Protein AF-T1HBV8-F1 (afdb_monomer)

Solvent-accessible surface area (backbone atoms only — not comparable to full-atom values): 9576 Å² total; per-residue (Å²): 119,67,67,61,54,52,54,49,51,54,49,52,51,52,50,53,54,54,72,63,61,47,70,63,65,64,48,50,56,53,56,41,54,52,48,51,51,42,48,51,43,40,48,32,32,38,92,70,34,70,45,72,42,42,69,51,48,43,96,88,54,81,67,52,60,65,53,31,53,51,44,50,49,51,55,54,49,51,43,54,50,40,49,54,52,50,52,44,63,76,75,48,79,80,83,76,81,76,51,72,66,55,46,51,52,22,51,53,38,22,57,53,26,37,51,43,9,51,51,23,38,54,45,36,68,59,47,61,67,91,50,93,86,52,97,71,53,69,41,45,54,42,34,43,48,42,10,51,49,27,37,51,52,11,53,50,27,46,53,53,32,54,54,51,50,52,52,52,52,56,54,48,65,75,70,58,131

Secondary structure (DSSP, 8-state):
-HHHHHHHHHHHHHHHHHHTS-HHHHHHHHHHHHHHHHHHHHHHTBTTB---SSS-SSTTSPP-THHHHHHHHHHHHHHHHHHHHHHHHHHS-TT-SS-HHHHHHHHHHHHHHHHHHHHHHHHHHHPPPS-TT-SS-HHHHHHHHHHHHHHHHHHHHHHHHHHHHHHHHHHHHHH--

pLDDT: mean 77.71, std 17.1, range [36.84, 97.75]

Nearest PDB structures (foldseek):
  9b5z-assembly1_F  TM=5.304E-01  e=1.960E+00  Mus musculus
  6knm-assembly1_B  TM=3.032E-01  e=4.085E+00  Homo sapiens

Radius of gyration: 22.03 Å; Cα contacts (8 Å, |Δi|>4): 162; chains: 1; bounding box: 51×26×85 Å

InterPro domains:
  IPR038976 Protein snakeskin [PTHR36692] (33-170)

Organism: Rhodnius prolixus (NCBI:txid13249)

Structure (mmCIF, N/CA/C/O backbone):
data_AF-T1HBV8-F1
#
_entry.id   AF-T1HBV8-F1
#
loop_
_atom_site.group_PDB
_atom_site.id
_atom_site.type_symbol
_atom_site.label_atom_id
_atom_site.label_alt_id
_atom_site.label_comp_id
_atom_site.label_asym_id
_atom_site.label_entity_id
_atom_site.label_seq_id
_atom_site.pdbx_PDB_ins_code
_atom_site.Cartn_x
_atom_site.Cartn_y
_atom_site.Cartn_z
_atom_site.occupancy
_atom_site.B_iso_or_equiv
_atom_site.auth_seq_id
_atom_site.auth_comp_id
_atom_site.auth_asym_id
_atom_site.auth_atom_id
_atom_site.pdbx_PDB_model_num
ATOM 1 N N . MET A 1 1 ? -4.859 0.808 55.812 1.00 52.91 1 MET A N 1
ATOM 2 C CA . MET A 1 1 ? -3.787 0.121 55.046 1.00 52.91 1 MET A CA 1
ATOM 3 C C . MET A 1 1 ? -4.357 -0.675 53.866 1.00 52.91 1 MET A C 1
ATOM 5 O O . MET A 1 1 ? -3.733 -0.706 52.817 1.00 52.91 1 MET A O 1
ATOM 9 N N . THR A 1 2 ? -5.561 -1.236 53.999 1.00 57.06 2 THR A N 1
ATOM 10 C CA . THR A 1 2 ? -6.324 -1.942 52.953 1.00 57.06 2 THR A CA 1
ATOM 11 C C . THR A 1 2 ? -6.754 -1.066 51.765 1.00 57.06 2 THR A C 1
ATOM 13 O O . THR A 1 2 ? -6.615 -1.499 50.625 1.00 57.06 2 THR A O 1
ATOM 16 N N . ASP A 1 3 ? -7.167 0.187 51.985 1.00 58.81 3 ASP A N 1
ATOM 17 C CA . ASP A 1 3 ? -7.651 1.061 50.892 1.00 58.81 3 ASP A CA 1
ATOM 18 C C . ASP A 1 3 ? -6.553 1.528 49.927 1.00 58.81 3 ASP A C 1
ATOM 20 O O . ASP A 1 3 ? -6.785 1.696 48.730 1.00 58.81 3 ASP A O 1
ATOM 24 N N . LEU A 1 4 ? -5.327 1.706 50.428 1.00 60.44 4 LEU A N 1
ATOM 25 C CA . LEU A 1 4 ? -4.182 2.081 49.597 1.00 60.44 4 LEU A CA 1
ATOM 26 C C . LEU A 1 4 ? -3.795 0.931 48.656 1.00 60.44 4 LEU A C 1
ATOM 28 O O . LEU A 1 4 ? -3.531 1.157 47.479 1.00 60.44 4 LEU A O 1
ATOM 32 N N . TYR A 1 5 ? -3.835 -0.307 49.157 1.00 49.44 5 TYR A N 1
ATOM 33 C CA . TYR A 1 5 ? -3.572 -1.508 48.365 1.00 49.44 5 TYR A CA 1
ATOM 34 C C . TYR A 1 5 ? -4.637 -1.718 47.283 1.00 49.44 5 TYR A C 1
ATOM 36 O O . TYR A 1 5 ? -4.298 -2.018 46.142 1.00 49.44 5 TYR A O 1
ATOM 44 N N . PHE A 1 6 ? -5.912 -1.489 47.614 1.00 55.69 6 PHE A N 1
ATOM 45 C CA . PHE A 1 6 ? -7.019 -1.593 46.662 1.00 55.69 6 PHE A CA 1
ATOM 46 C C . PHE A 1 6 ? -6.917 -0.546 45.542 1.00 55.69 6 PHE A C 1
ATOM 48 O O . PHE A 1 6 ? -7.099 -0.870 44.371 1.00 55.69 6 PHE A O 1
ATOM 55 N N . ASN A 1 7 ? -6.541 0.694 45.870 1.00 57.38 7 ASN A N 1
ATOM 56 C CA . ASN A 1 7 ? -6.343 1.755 44.878 1.00 57.38 7 ASN A CA 1
ATOM 57 C C . ASN A 1 7 ? -5.108 1.530 43.992 1.00 57.38 7 ASN A C 1
ATOM 59 O O . ASN A 1 7 ? -5.148 1.835 42.801 1.00 57.38 7 ASN A O 1
ATOM 63 N N . ILE A 1 8 ? -4.033 0.955 44.539 1.00 60.88 8 ILE A N 1
ATOM 64 C CA . ILE A 1 8 ? -2.849 0.573 43.759 1.00 60.88 8 ILE A CA 1
ATOM 65 C C . ILE A 1 8 ? -3.180 -0.596 42.821 1.00 60.88 8 ILE A C 1
ATOM 67 O O . ILE A 1 8 ? -2.846 -0.520 41.644 1.00 60.88 8 ILE A O 1
ATOM 71 N N . LEU A 1 9 ? -3.902 -1.622 43.285 1.00 52.66 9 LEU A N 1
ATOM 72 C CA . LEU A 1 9 ? -4.374 -2.732 42.443 1.00 52.66 9 LEU A CA 1
ATOM 73 C C . LEU A 1 9 ? -5.279 -2.249 41.306 1.00 52.66 9 LEU A C 1
ATOM 75 O O . LEU A 1 9 ? -5.060 -2.626 40.160 1.00 52.66 9 LEU A O 1
ATOM 79 N N . LYS A 1 10 ? -6.216 -1.339 41.592 1.00 54.97 10 LYS A N 1
ATOM 80 C CA . LYS A 1 10 ? -7.101 -0.747 40.579 1.00 54.97 10 LYS A CA 1
ATOM 81 C C . LYS A 1 10 ? -6.331 0.108 39.564 1.00 54.97 10 LYS A C 1
ATOM 83 O O . LYS A 1 10 ? -6.668 0.115 38.386 1.00 54.97 10 LYS A O 1
ATOM 88 N N . SER A 1 11 ? -5.274 0.795 40.001 1.00 50.72 11 SER A N 1
ATOM 89 C CA . SER A 1 11 ? -4.368 1.556 39.129 1.00 50.72 11 SER A CA 1
ATOM 90 C C . SER A 1 11 ? -3.486 0.640 38.265 1.00 50.72 11 SER A C 1
ATOM 92 O O . SER A 1 11 ? -3.295 0.906 37.081 1.00 50.72 11 SER A O 1
ATOM 94 N N . VAL A 1 12 ? -3.013 -0.486 38.811 1.00 52.09 12 VAL A N 1
ATOM 95 C CA . VAL A 1 12 ? -2.229 -1.502 38.086 1.00 52.09 12 VAL A CA 1
ATOM 96 C C . VAL A 1 12 ? -3.097 -2.286 37.090 1.00 52.09 12 VAL A C 1
ATOM 98 O O . VAL A 1 12 ? -2.647 -2.544 35.976 1.00 52.09 12 VAL A O 1
ATOM 101 N N . GLU A 1 13 ? -4.353 -2.599 37.421 1.00 52.03 13 GLU A N 1
ATOM 102 C CA . GLU A 1 13 ? -5.333 -3.142 36.467 1.00 52.03 13 GLU A CA 1
ATOM 103 C C . GLU A 1 13 ? -5.642 -2.145 35.351 1.00 52.03 13 GLU A C 1
ATOM 105 O O . GLU A 1 13 ? -5.626 -2.527 34.185 1.00 52.03 13 GLU A O 1
ATOM 110 N N . GLN A 1 14 ? -5.844 -0.863 35.675 1.00 49.31 14 GLN A N 1
ATOM 111 C CA . GLN A 1 14 ? -6.012 0.200 34.678 1.00 49.31 14 GLN A CA 1
ATOM 112 C C . GLN A 1 14 ? -4.777 0.337 33.779 1.00 49.31 14 GLN A C 1
ATOM 114 O O . GLN A 1 14 ? -4.946 0.535 32.584 1.00 49.31 14 GLN A O 1
ATOM 119 N N . LEU A 1 15 ? -3.559 0.169 34.315 1.00 41.84 15 LEU A N 1
ATOM 120 C CA . LEU A 1 15 ? -2.283 0.160 33.580 1.00 41.84 15 LEU A CA 1
ATOM 121 C C . LEU A 1 15 ? -2.093 -1.082 32.690 1.00 41.84 15 LEU A C 1
ATOM 123 O O . LEU A 1 15 ? -1.527 -0.971 31.603 1.00 41.84 15 LEU A O 1
ATOM 127 N N . ASN A 1 16 ? -2.582 -2.252 33.107 1.00 41.72 16 ASN A N 1
ATOM 128 C CA . ASN A 1 16 ? -2.561 -3.473 32.292 1.00 41.72 16 ASN A CA 1
ATOM 129 C C . ASN A 1 16 ? -3.650 -3.457 31.205 1.00 41.72 16 ASN A C 1
ATOM 131 O O . ASN A 1 16 ? -3.361 -3.805 30.062 1.00 41.72 16 ASN A O 1
ATOM 135 N N . LEU A 1 17 ? -4.837 -2.916 31.500 1.00 42.44 17 LEU A N 1
ATOM 136 C CA . LEU A 1 17 ? -5.832 -2.510 30.498 1.00 42.44 17 LEU A CA 1
ATOM 137 C C . LEU A 1 17 ? -5.289 -1.405 29.577 1.00 42.44 17 LEU A C 1
ATOM 139 O O . LE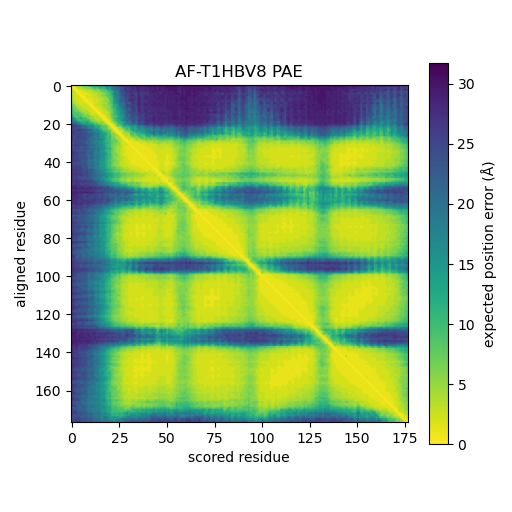U A 1 17 ? -5.660 -1.355 28.406 1.00 42.44 17 LEU A O 1
ATOM 143 N N . TYR A 1 18 ? -4.373 -0.559 30.075 1.00 36.84 18 TYR A N 1
ATOM 144 C CA . TYR A 1 18 ? -3.664 0.455 29.287 1.00 36.84 18 TYR A CA 1
ATOM 145 C C . TYR A 1 18 ? -2.681 -0.164 28.280 1.00 36.84 18 TYR A C 1
ATOM 147 O O . TYR A 1 18 ? -2.446 0.400 27.218 1.00 36.84 18 TYR A O 1
ATOM 155 N N . LYS A 1 19 ? -2.124 -1.346 28.573 1.00 36.97 1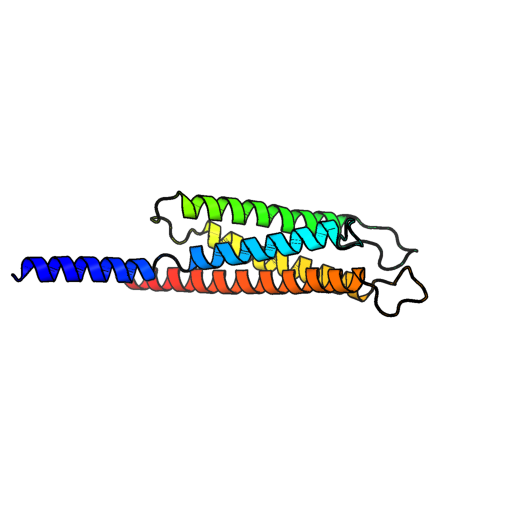9 LYS A N 1
ATOM 156 C CA . LYS A 1 19 ? -1.304 -2.130 27.629 1.00 36.97 19 LYS A CA 1
ATOM 157 C C . LYS A 1 19 ? -2.141 -2.945 26.636 1.00 36.97 19 LYS A C 1
ATOM 159 O O . LYS A 1 19 ? -1.658 -3.237 25.548 1.00 36.97 19 LYS A O 1
ATOM 164 N N . GLU A 1 20 ? -3.403 -3.227 26.959 1.00 43.88 20 GLU A N 1
ATOM 165 C CA . GLU A 1 20 ? -4.444 -3.668 26.014 1.00 43.88 20 GLU A CA 1
ATOM 166 C C . GLU A 1 20 ? -5.056 -2.502 25.205 1.00 43.88 20 GLU A C 1
ATOM 168 O O . GLU A 1 20 ? -6.046 -2.676 24.484 1.00 43.88 20 GLU A O 1
ATOM 173 N N . ILE A 1 21 ? -4.496 -1.286 25.294 1.00 45.41 21 ILE A N 1
ATOM 174 C CA . ILE A 1 21 ? -4.982 -0.152 24.509 1.00 45.41 21 ILE A CA 1
ATOM 175 C C . ILE A 1 21 ? -4.658 -0.356 23.041 1.00 45.41 21 ILE A C 1
ATOM 177 O O . ILE A 1 21 ? -3.575 -0.073 22.545 1.00 45.41 21 ILE A O 1
ATOM 181 N N . ASN A 1 22 ? -5.726 -0.766 22.371 1.00 49.59 22 ASN A N 1
ATOM 182 C CA . ASN A 1 22 ? -6.011 -0.583 20.966 1.00 49.59 22 ASN A CA 1
ATOM 183 C C . ASN A 1 22 ? -5.003 -1.279 20.042 1.00 49.59 22 ASN A C 1
ATOM 185 O O . ASN A 1 22 ? -4.195 -0.594 19.412 1.00 49.59 22 ASN A O 1
ATOM 189 N N . PRO A 1 23 ? -5.071 -2.623 19.910 1.00 51.28 23 PRO A N 1
ATOM 190 C CA . PRO A 1 23 ? -4.336 -3.331 18.860 1.00 51.28 23 PRO A CA 1
ATOM 191 C C . PRO A 1 23 ? -4.478 -2.618 17.506 1.00 51.28 23 PRO A C 1
ATOM 193 O O . PRO A 1 23 ? -3.477 -2.424 16.827 1.00 51.28 23 PRO A O 1
ATOM 196 N N . ASN A 1 24 ? -5.664 -2.084 17.197 1.00 49.56 24 ASN A N 1
ATOM 197 C CA . ASN A 1 24 ? -5.950 -1.382 15.946 1.00 49.56 24 ASN A CA 1
ATOM 198 C C . ASN A 1 24 ? -5.051 -0.148 15.724 1.00 49.56 24 ASN A C 1
ATOM 200 O O . ASN A 1 24 ? -4.582 0.059 14.615 1.00 49.56 24 ASN A O 1
ATOM 204 N N . ALA A 1 25 ? -4.723 0.638 16.761 1.00 50.28 25 ALA A N 1
ATOM 205 C CA . ALA A 1 25 ? -3.840 1.807 16.611 1.00 50.28 25 ALA A CA 1
ATOM 206 C C . ALA A 1 25 ? -2.376 1.422 16.340 1.00 50.28 25 ALA A C 1
ATOM 208 O O . ALA A 1 25 ? -1.651 2.163 15.678 1.00 50.28 25 ALA A O 1
ATOM 209 N N . ARG A 1 26 ? -1.937 0.264 16.851 1.00 52.84 26 ARG A N 1
ATOM 210 C CA . ARG A 1 26 ? -0.602 -0.269 16.568 1.00 52.84 26 ARG A CA 1
ATOM 211 C C . ARG A 1 26 ? -0.507 -0.776 15.133 1.00 52.84 26 ARG A C 1
ATOM 213 O O . ARG A 1 26 ? 0.546 -0.579 14.541 1.00 52.84 26 ARG A O 1
ATOM 220 N N . PHE A 1 27 ? -1.557 -1.405 14.605 1.00 62.56 27 PHE A N 1
ATOM 221 C CA . PHE A 1 27 ? -1.593 -1.864 13.214 1.00 62.56 27 PHE A CA 1
ATOM 222 C C . PHE A 1 27 ? -1.606 -0.667 12.248 1.00 62.56 27 PHE A C 1
ATOM 224 O O . PHE A 1 27 ? -0.626 -0.513 11.524 1.00 62.56 27 PHE A O 1
ATOM 231 N N . ILE A 1 28 ? -2.519 0.307 12.428 1.00 68.81 28 ILE A N 1
ATOM 232 C CA . ILE A 1 28 ? -2.679 1.507 11.559 1.00 68.81 28 ILE A CA 1
ATOM 233 C C . ILE A 1 28 ? -1.360 2.228 11.228 1.00 68.81 28 ILE A C 1
ATOM 235 O O . ILE A 1 28 ? -1.148 2.690 10.102 1.00 68.81 28 ILE A O 1
ATOM 239 N N . GLY A 1 29 ? -0.447 2.328 12.198 1.00 75.38 29 GLY A N 1
ATOM 240 C CA . GLY A 1 29 ? 0.869 2.932 11.978 1.00 75.38 29 GLY A CA 1
ATOM 241 C C . GLY A 1 29 ? 1.750 2.164 10.983 1.00 75.38 29 GLY A C 1
ATOM 242 O O . GLY A 1 29 ? 2.436 2.786 10.173 1.00 75.38 29 GLY A O 1
ATOM 243 N N . TRP A 1 30 ? 1.732 0.830 11.012 1.00 80.44 30 TRP A N 1
ATOM 244 C CA . TRP A 1 30 ? 2.520 -0.009 10.106 1.00 80.44 30 TRP A CA 1
ATOM 245 C C . TRP A 1 30 ? 1.968 0.005 8.685 1.00 80.44 30 TRP A C 1
ATOM 247 O O . TRP A 1 30 ? 2.762 0.133 7.748 1.00 80.44 30 TRP A O 1
ATOM 257 N N . GLU A 1 31 ? 0.644 -0.051 8.501 1.00 86.56 31 GLU A N 1
ATOM 258 C CA . GLU A 1 31 ? 0.064 0.052 7.155 1.00 86.56 31 GLU A CA 1
ATOM 259 C C . GLU A 1 31 ? 0.427 1.386 6.502 1.00 86.56 31 GLU A C 1
ATOM 261 O O . GLU A 1 31 ? 0.834 1.414 5.339 1.00 86.56 31 GLU A O 1
ATOM 266 N N . HIS A 1 32 ? 0.365 2.487 7.258 1.00 90.94 32 HIS A N 1
ATOM 267 C CA . HIS A 1 32 ? 0.713 3.810 6.746 1.00 90.94 32 HIS A CA 1
ATOM 268 C C . HIS A 1 32 ? 2.163 3.884 6.242 1.00 90.94 32 HIS A C 1
ATOM 270 O O . HIS A 1 32 ? 2.419 4.400 5.152 1.00 90.94 32 HIS A O 1
ATOM 276 N N . VAL A 1 33 ? 3.115 3.330 7.001 1.00 92.31 33 VAL A N 1
ATOM 277 C CA . VAL A 1 33 ? 4.534 3.307 6.610 1.00 92.31 33 VAL A CA 1
ATOM 278 C C . VAL A 1 33 ? 4.740 2.491 5.334 1.00 92.31 33 VAL A C 1
ATOM 280 O O . VAL A 1 33 ? 5.459 2.930 4.437 1.00 92.31 33 VAL A O 1
ATOM 283 N N . ILE A 1 34 ? 4.090 1.331 5.215 1.00 94.25 34 ILE A N 1
ATOM 284 C CA . ILE A 1 34 ? 4.207 0.490 4.017 1.00 94.25 34 ILE A CA 1
ATOM 285 C C . ILE A 1 34 ? 3.609 1.207 2.801 1.00 94.25 34 ILE A C 1
ATOM 287 O O . ILE A 1 34 ? 4.257 1.273 1.759 1.00 94.25 34 ILE A O 1
ATOM 291 N N . ILE A 1 35 ? 2.420 1.804 2.933 1.00 95.56 35 ILE A N 1
ATOM 292 C CA . ILE A 1 35 ? 1.774 2.563 1.851 1.00 95.56 35 ILE A CA 1
ATOM 293 C C . ILE A 1 35 ? 2.649 3.745 1.416 1.00 95.56 35 ILE A C 1
ATOM 295 O O . ILE A 1 35 ? 2.786 4.001 0.219 1.00 95.56 35 ILE A O 1
ATOM 299 N N . PHE A 1 36 ? 3.295 4.433 2.360 1.00 95.81 36 PHE A N 1
ATOM 300 C CA . PHE A 1 36 ? 4.242 5.501 2.049 1.00 95.81 36 PHE A CA 1
ATOM 301 C C . PHE A 1 36 ? 5.442 4.995 1.234 1.00 95.81 36 PHE A C 1
ATOM 303 O O . PHE A 1 36 ? 5.806 5.607 0.230 1.00 95.81 36 PHE A O 1
ATOM 310 N N . ILE A 1 37 ? 6.028 3.854 1.614 1.00 96.50 37 ILE A N 1
ATOM 311 C CA . ILE A 1 37 ? 7.123 3.227 0.856 1.00 96.50 37 ILE A CA 1
ATOM 312 C C . ILE A 1 37 ? 6.656 2.869 -0.559 1.00 96.50 37 ILE A C 1
ATOM 314 O O . ILE A 1 37 ? 7.338 3.206 -1.528 1.00 96.50 37 ILE A O 1
ATOM 318 N N . ILE A 1 38 ? 5.482 2.243 -0.691 1.00 96.56 38 ILE A N 1
ATOM 319 C CA . ILE A 1 38 ? 4.903 1.892 -1.994 1.00 96.56 38 ILE A CA 1
ATOM 320 C C . ILE A 1 38 ? 4.737 3.143 -2.857 1.00 96.56 38 ILE A C 1
ATOM 322 O O . ILE A 1 38 ? 5.135 3.126 -4.017 1.00 96.56 38 ILE A O 1
ATOM 326 N N . LEU A 1 39 ? 4.213 4.242 -2.305 1.00 95.81 39 LEU A N 1
ATOM 327 C CA . LEU A 1 39 ? 4.056 5.507 -3.026 1.00 95.81 39 LEU A CA 1
ATOM 328 C C . LEU A 1 39 ? 5.389 6.076 -3.518 1.00 95.81 39 LEU A C 1
ATOM 330 O O . LEU A 1 39 ? 5.468 6.541 -4.656 1.00 95.81 39 LEU A O 1
ATOM 334 N N . MET A 1 40 ? 6.441 6.021 -2.700 1.00 95.62 40 MET A N 1
ATOM 335 C CA . MET A 1 40 ? 7.764 6.504 -3.101 1.00 95.62 40 MET A CA 1
ATOM 336 C C . MET A 1 40 ? 8.357 5.658 -4.230 1.00 95.62 40 MET A C 1
ATOM 338 O O . MET A 1 40 ? 8.865 6.212 -5.205 1.00 95.62 40 MET A O 1
ATOM 342 N N . LEU A 1 41 ? 8.233 4.331 -4.150 1.00 94.69 41 LEU A N 1
ATOM 343 C CA . LEU A 1 41 ? 8.654 3.430 -5.226 1.00 94.69 41 LEU A CA 1
ATOM 344 C C . LEU A 1 41 ? 7.811 3.630 -6.491 1.00 94.69 41 LEU A C 1
ATOM 346 O O . LEU A 1 41 ? 8.346 3.694 -7.591 1.00 94.69 41 LEU A O 1
ATOM 350 N N . TYR A 1 42 ? 6.501 3.801 -6.348 1.00 94.06 42 TYR A N 1
ATOM 351 C CA . TYR A 1 42 ? 5.591 4.043 -7.463 1.00 94.06 42 TYR A CA 1
ATOM 352 C C . TYR A 1 42 ? 5.879 5.376 -8.172 1.00 94.06 42 TYR A C 1
ATOM 354 O O . TYR A 1 42 ? 5.789 5.479 -9.397 1.00 94.06 42 TYR A O 1
ATOM 362 N N . ARG A 1 43 ? 6.273 6.407 -7.414 1.00 92.81 43 ARG A N 1
ATOM 363 C CA . ARG A 1 43 ? 6.543 7.745 -7.950 1.00 92.81 43 ARG A CA 1
ATOM 364 C C . ARG A 1 43 ? 7.952 7.921 -8.517 1.00 92.81 43 ARG A C 1
ATOM 366 O O . ARG A 1 43 ? 8.093 8.696 -9.458 1.00 92.81 43 ARG A O 1
ATOM 373 N N . TYR A 1 44 ? 8.959 7.259 -7.952 1.00 92.12 44 TYR A N 1
ATOM 374 C CA . TYR A 1 44 ? 10.373 7.491 -8.290 1.00 92.12 44 TYR A CA 1
ATOM 375 C C . TYR A 1 44 ? 11.130 6.225 -8.721 1.00 92.12 44 TYR A C 1
ATOM 377 O O . TYR A 1 44 ? 12.343 6.264 -8.926 1.00 92.12 44 TYR A O 1
ATOM 385 N N . GLY A 1 45 ? 10.439 5.093 -8.853 1.00 88.69 45 GLY A N 1
ATOM 386 C CA . GLY A 1 45 ? 11.042 3.785 -9.107 1.00 88.69 45 GLY A CA 1
ATOM 387 C C . GLY A 1 45 ? 11.617 3.574 -10.505 1.00 88.69 45 GLY A C 1
ATOM 388 O O . GLY A 1 45 ? 12.342 2.602 -10.700 1.00 88.69 45 GLY A O 1
ATOM 389 N N . TYR A 1 46 ? 11.333 4.459 -11.467 1.00 86.31 46 TYR A N 1
ATOM 390 C CA . TYR A 1 46 ? 11.872 4.377 -12.828 1.00 86.31 46 TYR A CA 1
ATOM 391 C C . TYR A 1 46 ? 13.095 5.281 -12.973 1.00 86.31 46 TYR A C 1
ATOM 393 O O . TYR A 1 46 ? 13.006 6.389 -13.506 1.00 86.31 46 TYR A O 1
ATOM 401 N N . GLY A 1 47 ? 14.222 4.875 -12.383 1.00 83.19 47 GLY A N 1
ATOM 402 C CA . GLY A 1 47 ? 15.460 5.662 -12.429 1.00 83.19 47 GLY A CA 1
ATOM 403 C C . GLY A 1 47 ? 15.318 7.089 -11.872 1.00 83.19 47 GLY A C 1
ATOM 404 O O . GLY A 1 47 ? 15.957 8.009 -12.374 1.00 83.19 47 GLY A O 1
ATOM 405 N N . GLY A 1 48 ? 14.448 7.298 -10.875 1.00 84.56 48 GLY A N 1
ATOM 406 C CA . GLY A 1 48 ? 14.129 8.620 -10.316 1.00 84.56 48 GLY A CA 1
ATOM 407 C C . GLY A 1 48 ? 12.916 9.308 -10.952 1.00 84.56 48 GLY A C 1
ATOM 408 O O . GLY A 1 48 ? 12.533 10.395 -10.523 1.00 84.56 48 GLY A O 1
ATOM 409 N N . THR A 1 49 ? 12.284 8.678 -11.939 1.00 86.56 49 THR A N 1
ATOM 410 C CA . THR A 1 49 ? 11.047 9.148 -12.570 1.00 86.56 49 THR A CA 1
ATOM 411 C C . THR A 1 49 ? 9.871 8.223 -12.253 1.00 86.56 49 THR A C 1
ATOM 413 O O . THR A 1 49 ? 9.992 7.252 -11.498 1.00 86.56 49 THR A O 1
ATOM 416 N N . PHE A 1 50 ? 8.705 8.565 -12.795 1.00 88.62 50 PHE A N 1
ATOM 417 C CA . PHE A 1 50 ? 7.458 7.869 -12.526 1.00 88.62 50 PHE A CA 1
ATOM 418 C C . PHE A 1 50 ? 7.480 6.429 -13.042 1.00 88.62 50 PHE A C 1
ATOM 420 O O . PHE A 1 50 ? 7.657 6.207 -14.235 1.00 88.62 50 PHE A O 1
ATOM 427 N N . LEU A 1 51 ? 7.275 5.471 -12.132 1.00 88.62 51 LEU A N 1
ATOM 428 C CA . LEU A 1 51 ? 7.237 4.045 -12.449 1.00 88.62 51 LEU A CA 1
ATOM 429 C C . LEU A 1 51 ? 5.900 3.657 -13.074 1.00 88.62 51 LEU A C 1
ATOM 431 O O . LEU A 1 51 ? 5.872 3.105 -14.171 1.00 88.62 51 LEU A O 1
ATOM 435 N N . GLY A 1 52 ? 4.799 3.978 -12.391 1.00 84.44 52 GLY A N 1
ATOM 436 C CA . GLY A 1 52 ? 3.458 3.651 -12.865 1.00 84.44 52 GLY A CA 1
ATOM 437 C C . GLY A 1 52 ? 3.166 2.146 -12.940 1.00 84.44 52 GLY A C 1
ATOM 438 O O . GLY A 1 52 ? 4.021 1.284 -12.728 1.00 84.44 52 GLY A O 1
ATOM 439 N N . VAL A 1 53 ? 1.908 1.826 -13.227 1.00 82.44 53 VAL A N 1
ATOM 440 C CA . VAL A 1 53 ? 1.456 0.500 -13.670 1.00 82.44 53 VAL A CA 1
ATOM 441 C C . VAL A 1 53 ? 0.392 0.698 -14.739 1.00 82.44 53 VAL A C 1
ATOM 443 O O . VAL A 1 53 ? -0.398 1.626 -14.632 1.00 82.44 53 VAL A O 1
ATOM 446 N N . GLY A 1 54 ? 0.364 -0.153 -15.766 1.00 69.44 54 GLY A N 1
ATOM 447 C CA . GLY A 1 54 ? -0.553 0.038 -16.899 1.00 69.44 54 GLY A CA 1
ATOM 448 C C . GLY A 1 54 ? 0.039 0.842 -18.058 1.00 69.44 54 GLY A C 1
ATOM 449 O O . GLY A 1 54 ? -0.672 1.556 -18.753 1.00 69.44 54 GLY A O 1
ATOM 450 N N . GLY A 1 55 ? 1.354 0.755 -18.262 1.00 63.81 55 GLY A N 1
ATOM 451 C CA . GLY A 1 55 ? 1.952 1.109 -19.546 1.00 63.81 55 GLY A CA 1
ATOM 452 C C . GLY A 1 55 ? 1.774 -0.013 -20.570 1.00 63.81 55 GLY A C 1
ATOM 453 O O . GLY A 1 55 ? 1.121 -1.024 -20.318 1.00 63.81 55 GLY A O 1
ATOM 454 N N . THR A 1 56 ? 2.404 0.139 -21.724 1.00 58.66 56 THR A N 1
ATOM 455 C CA . THR A 1 56 ? 2.501 -0.924 -22.720 1.00 58.66 56 THR A CA 1
ATOM 456 C C . THR A 1 56 ? 3.709 -1.783 -22.377 1.00 58.66 56 THR A C 1
ATOM 458 O O . THR A 1 56 ? 4.831 -1.294 -22.291 1.00 58.66 56 THR A O 1
ATOM 461 N N . TRP A 1 57 ? 3.508 -3.081 -22.170 1.00 62.28 57 TRP A N 1
ATOM 462 C CA . TRP A 1 57 ? 4.616 -4.033 -22.000 1.00 62.28 57 TRP A CA 1
ATOM 463 C C . TRP A 1 57 ? 5.441 -4.246 -23.285 1.00 62.28 57 TRP A C 1
ATOM 465 O O . TRP A 1 57 ? 6.556 -4.767 -23.234 1.00 62.28 57 TRP A O 1
ATOM 475 N N . ASN A 1 58 ? 4.894 -3.804 -24.420 1.00 62.28 58 ASN A N 1
ATOM 476 C CA . ASN A 1 58 ? 5.441 -3.859 -25.765 1.00 62.28 58 ASN A CA 1
ATOM 477 C C . ASN A 1 58 ? 5.454 -2.437 -26.345 1.00 62.28 58 ASN A C 1
ATOM 479 O O . ASN A 1 58 ? 4.448 -1.741 -26.281 1.00 62.28 58 ASN A O 1
ATOM 483 N N . LEU A 1 59 ? 6.559 -2.013 -26.957 1.00 61.59 59 LEU A N 1
ATOM 484 C CA . LEU A 1 59 ? 6.697 -0.670 -27.545 1.00 61.59 59 LEU A CA 1
ATOM 485 C C . LEU A 1 59 ? 5.730 -0.402 -28.719 1.00 61.59 59 LEU A C 1
ATOM 487 O O . LEU A 1 59 ? 5.594 0.742 -29.141 1.00 61.59 59 LEU A O 1
ATOM 491 N N . ASN A 1 60 ? 5.072 -1.444 -29.238 1.00 64.19 60 ASN A N 1
ATOM 492 C CA . ASN A 1 60 ? 4.123 -1.368 -30.352 1.00 64.19 60 ASN A CA 1
ATOM 493 C C . ASN A 1 60 ? 2.640 -1.364 -29.938 1.00 64.19 60 ASN A C 1
ATOM 495 O O . ASN A 1 60 ? 1.781 -1.363 -30.818 1.00 64.19 60 ASN A O 1
ATOM 499 N N . GLU A 1 61 ? 2.319 -1.413 -28.646 1.00 65.00 61 GLU A N 1
ATOM 500 C CA . GLU A 1 61 ? 0.927 -1.337 -28.187 1.00 65.00 61 GLU A CA 1
ATOM 501 C C . GLU A 1 61 ? 0.522 0.099 -27.838 1.00 65.00 61 GLU A C 1
ATOM 503 O O . GLU A 1 61 ? 1.365 0.951 -27.564 1.00 65.00 61 GLU A O 1
ATOM 508 N N . GLU A 1 62 ? -0.783 0.377 -27.856 1.00 64.62 62 GLU A N 1
ATOM 509 C CA . GLU A 1 62 ? -1.326 1.651 -27.386 1.00 64.62 62 GLU A CA 1
ATOM 510 C C . GLU A 1 62 ? -1.434 1.650 -25.858 1.00 64.62 62 GLU A C 1
ATOM 512 O O . GLU A 1 62 ? -1.918 0.695 -25.247 1.00 64.62 62 GLU A O 1
ATOM 517 N N . LYS A 1 63 ? -0.977 2.735 -25.226 1.00 65.62 63 LYS A N 1
ATOM 518 C CA . LYS A 1 63 ? -1.033 2.888 -23.771 1.00 65.62 63 LYS A CA 1
ATOM 519 C C . LYS A 1 63 ? -2.460 3.176 -23.319 1.00 65.62 63 LYS A C 1
ATOM 521 O O . LYS A 1 63 ? -2.994 4.239 -23.624 1.00 65.62 63 LYS A O 1
ATOM 526 N N . ASP A 1 64 ? -3.021 2.271 -22.519 1.00 71.62 64 ASP A N 1
ATOM 527 C CA . ASP A 1 64 ? -4.269 2.504 -21.792 1.00 71.62 64 ASP A CA 1
ATOM 528 C C . ASP A 1 64 ? -3.972 3.078 -20.389 1.00 71.62 64 ASP A C 1
ATOM 530 O O . ASP A 1 64 ? -3.514 2.353 -19.501 1.00 71.62 64 ASP A O 1
ATOM 534 N N . PRO A 1 65 ? -4.244 4.374 -20.141 1.00 79.62 65 PRO A N 1
ATOM 535 C CA . PRO A 1 65 ? -3.971 5.008 -18.853 1.00 79.62 65 PRO A CA 1
ATOM 536 C C . PRO A 1 65 ? -4.925 4.568 -17.730 1.00 79.62 65 PRO A C 1
ATOM 538 O O . PRO A 1 65 ? -4.720 4.945 -16.576 1.00 79.62 65 PRO A O 1
ATOM 541 N N . THR A 1 66 ? -5.975 3.794 -18.018 1.00 82.88 66 THR A N 1
ATOM 542 C CA . THR A 1 66 ? -7.041 3.472 -17.054 1.00 82.88 66 THR A CA 1
ATOM 543 C C . THR A 1 66 ? -6.507 2.739 -15.826 1.00 82.88 66 THR A C 1
ATOM 545 O O . THR A 1 66 ? -6.859 3.067 -14.690 1.00 82.88 66 THR A O 1
ATOM 548 N N . VAL A 1 67 ? -5.608 1.776 -16.033 1.00 84.56 67 VAL A N 1
ATOM 549 C CA . VAL A 1 67 ? -5.006 0.994 -14.942 1.00 84.56 67 VAL A CA 1
ATOM 550 C C . VAL A 1 67 ? -4.123 1.874 -14.055 1.00 84.56 67 VAL A C 1
ATOM 552 O O . VAL A 1 67 ? -4.171 1.766 -12.828 1.00 84.56 67 VAL A O 1
ATOM 555 N N . GLU A 1 68 ? -3.379 2.795 -14.666 1.00 88.94 68 GLU A N 1
ATOM 556 C CA . GLU A 1 68 ? -2.505 3.738 -13.965 1.00 88.94 68 GLU A CA 1
ATOM 557 C C . GLU A 1 68 ? -3.310 4.698 -13.082 1.00 88.94 68 GLU A C 1
ATOM 559 O O . GLU A 1 68 ? -2.927 4.971 -11.940 1.00 88.94 68 GLU A O 1
ATOM 564 N N . ILE A 1 69 ? -4.458 5.171 -13.578 1.00 90.62 69 ILE A N 1
ATOM 565 C CA . ILE A 1 69 ? -5.376 6.047 -12.839 1.00 90.62 69 ILE A CA 1
ATOM 566 C C . ILE A 1 69 ? -5.938 5.321 -11.614 1.00 90.62 69 ILE A C 1
ATOM 568 O O . ILE A 1 69 ? -5.921 5.876 -10.513 1.00 90.62 69 ILE A O 1
ATOM 572 N N . ILE A 1 70 ? -6.390 4.074 -11.780 1.00 91.50 70 ILE A N 1
ATOM 573 C CA . ILE A 1 70 ? -6.934 3.273 -10.675 1.00 91.50 70 ILE A CA 1
ATOM 574 C C . ILE A 1 70 ? -5.855 3.023 -9.620 1.00 91.50 70 ILE A C 1
ATOM 576 O O . ILE A 1 70 ? -6.082 3.293 -8.441 1.00 91.50 70 ILE A O 1
ATOM 580 N N . ALA A 1 71 ? -4.668 2.566 -10.026 1.00 93.06 71 ALA A N 1
ATOM 581 C CA . ALA A 1 71 ? -3.575 2.300 -9.097 1.00 93.06 71 ALA A CA 1
ATOM 582 C C . ALA A 1 71 ? -3.162 3.558 -8.323 1.00 93.06 71 ALA A C 1
ATOM 584 O O . ALA A 1 71 ? -3.040 3.524 -7.099 1.00 93.06 71 ALA A O 1
ATOM 585 N N . SER A 1 72 ? -3.029 4.691 -9.017 1.00 93.50 72 SER A N 1
ATOM 586 C CA . SER A 1 72 ? -2.698 5.972 -8.387 1.00 93.50 72 SER A CA 1
ATOM 587 C C . SER A 1 72 ? -3.775 6.403 -7.386 1.00 93.50 72 SER A C 1
ATOM 589 O O . SER A 1 72 ? -3.450 6.835 -6.279 1.00 93.50 72 SER A O 1
ATOM 591 N N . GLY A 1 73 ? -5.054 6.235 -7.737 1.00 94.94 73 GLY A N 1
ATOM 592 C CA . GLY A 1 73 ? -6.183 6.534 -6.859 1.00 94.94 73 GLY A CA 1
ATOM 593 C C . GLY A 1 73 ? -6.202 5.675 -5.593 1.00 94.94 73 GLY A C 1
ATOM 594 O O . GLY A 1 73 ? -6.403 6.207 -4.504 1.00 94.94 73 GLY A O 1
ATOM 595 N N . VAL A 1 74 ? -5.934 4.370 -5.711 1.00 95.94 74 VAL A N 1
ATOM 596 C CA . VAL A 1 74 ? -5.865 3.455 -4.559 1.00 95.94 74 VAL A CA 1
ATOM 597 C C . VAL A 1 74 ? -4.722 3.844 -3.627 1.00 95.94 74 VAL A C 1
ATOM 599 O O . VAL A 1 74 ? -4.953 4.040 -2.435 1.00 95.94 74 VAL A O 1
ATOM 602 N N . LEU A 1 75 ? -3.506 4.005 -4.158 1.00 95.94 75 LEU A N 1
ATOM 603 C CA . LEU A 1 75 ? -2.322 4.290 -3.346 1.00 95.94 75 LEU A CA 1
ATOM 604 C C . LEU A 1 75 ? -2.436 5.637 -2.619 1.00 95.94 75 LEU A C 1
ATOM 606 O O . LEU A 1 75 ? -2.222 5.710 -1.409 1.00 95.94 75 LEU A O 1
ATOM 610 N N . VAL A 1 76 ? -2.817 6.700 -3.334 1.00 96.62 76 VAL A N 1
ATOM 611 C CA . VAL A 1 76 ? -2.960 8.040 -2.743 1.00 96.62 76 VAL A CA 1
ATOM 612 C C . VAL A 1 76 ? -4.181 8.112 -1.823 1.00 96.62 76 VAL A C 1
ATOM 614 O O . VAL A 1 76 ? -4.094 8.672 -0.731 1.00 96.62 76 VAL A O 1
ATOM 617 N N . GLY A 1 77 ? -5.308 7.519 -2.222 1.00 95.81 77 GLY A N 1
ATOM 618 C CA . GLY A 1 77 ? -6.539 7.520 -1.433 1.00 95.81 77 GLY A CA 1
ATOM 619 C C . GLY A 1 77 ? -6.364 6.829 -0.082 1.00 95.81 77 GLY A C 1
ATOM 620 O O . GLY A 1 77 ? -6.717 7.399 0.952 1.00 95.81 77 GLY A O 1
ATOM 621 N N . TYR A 1 78 ? -5.746 5.644 -0.066 1.00 95.06 78 TYR A N 1
ATOM 622 C CA . TYR A 1 78 ? -5.475 4.924 1.180 1.00 95.06 78 TYR A CA 1
ATOM 623 C C . TYR A 1 78 ? -4.391 5.578 2.031 1.00 95.06 78 TYR A C 1
ATOM 625 O O . TYR A 1 78 ? -4.466 5.513 3.258 1.00 95.06 78 TYR A O 1
ATOM 633 N N . PHE A 1 79 ? -3.420 6.260 1.423 1.00 95.31 79 PHE A N 1
ATOM 634 C CA . PHE A 1 79 ? -2.458 7.059 2.176 1.00 95.31 79 PHE A CA 1
ATOM 635 C C . PHE A 1 79 ? -3.148 8.182 2.956 1.00 95.31 79 PHE A C 1
ATOM 637 O O . PHE A 1 79 ? -2.935 8.309 4.159 1.00 95.31 79 PHE A O 1
ATOM 644 N N . ILE A 1 80 ? -4.024 8.952 2.302 1.00 94.94 80 ILE A N 1
ATOM 645 C CA . ILE A 1 80 ? -4.781 10.027 2.960 1.00 94.94 80 ILE A CA 1
ATOM 646 C C . ILE A 1 80 ? -5.696 9.452 4.043 1.00 94.94 80 ILE A C 1
ATOM 648 O O . ILE A 1 80 ? -5.707 9.957 5.163 1.00 94.94 80 ILE A O 1
ATOM 652 N N . TYR A 1 81 ? -6.436 8.385 3.731 1.00 91.38 81 TYR A N 1
ATOM 653 C CA . TYR A 1 81 ? -7.324 7.732 4.690 1.00 91.38 81 TYR A CA 1
ATOM 654 C C . TYR A 1 81 ? -6.569 7.279 5.948 1.00 91.38 81 TYR A C 1
ATOM 656 O O . TYR A 1 81 ? -6.896 7.716 7.052 1.00 91.38 81 TYR A O 1
ATOM 664 N N . THR A 1 82 ? -5.519 6.466 5.790 1.00 88.75 82 THR A N 1
ATOM 665 C CA . THR A 1 82 ? -4.724 5.961 6.924 1.00 88.75 82 THR A CA 1
ATOM 666 C C . THR A 1 82 ? -4.061 7.091 7.705 1.00 88.75 82 THR A C 1
ATOM 668 O O . THR A 1 82 ? -4.012 7.031 8.929 1.00 88.75 82 THR A O 1
ATOM 671 N N . PHE A 1 83 ? -3.626 8.162 7.034 1.00 89.12 83 PHE A N 1
ATOM 672 C CA . PHE A 1 83 ? -3.056 9.338 7.687 1.00 89.12 83 PHE A CA 1
ATOM 673 C C . PHE A 1 83 ? -4.072 10.080 8.565 1.00 89.12 83 PHE A C 1
ATOM 675 O O . PHE A 1 83 ? -3.774 10.422 9.709 1.00 89.12 83 PHE A O 1
ATOM 682 N N . VAL A 1 84 ? -5.292 10.298 8.064 1.00 88.50 84 VAL A N 1
ATOM 683 C CA . VAL A 1 84 ? -6.367 10.939 8.839 1.00 88.50 84 VAL A CA 1
ATOM 684 C C . VAL A 1 84 ? -6.739 10.086 10.049 1.00 88.50 84 VAL A C 1
ATOM 686 O O . VAL A 1 84 ? -6.867 10.620 11.150 1.00 88.50 84 VAL A O 1
ATOM 689 N N . ILE A 1 85 ? -6.861 8.767 9.876 1.00 82.88 85 ILE A N 1
ATOM 690 C CA . ILE A 1 85 ? -7.151 7.849 10.983 1.00 82.88 85 ILE A CA 1
ATOM 691 C C . ILE A 1 85 ? -6.004 7.826 12.003 1.00 82.88 85 ILE A C 1
ATOM 693 O O . ILE A 1 85 ? -6.261 7.840 13.207 1.00 82.88 85 ILE A O 1
ATOM 697 N N . LEU A 1 86 ? -4.746 7.861 11.556 1.00 81.75 86 LEU A N 1
ATOM 698 C CA . LEU A 1 86 ? -3.579 7.946 12.435 1.00 81.75 86 LEU A CA 1
ATOM 699 C C . LEU A 1 86 ? -3.624 9.217 13.298 1.00 81.75 86 LEU A C 1
ATOM 701 O O . LEU A 1 86 ? -3.480 9.141 14.517 1.00 81.75 86 LEU A O 1
ATOM 705 N N . ILE A 1 87 ? -3.899 10.378 12.692 1.00 82.62 87 ILE A N 1
ATOM 706 C CA . ILE A 1 87 ? -4.078 11.644 13.422 1.00 82.62 87 ILE A CA 1
ATOM 707 C C . ILE A 1 87 ? -5.256 11.537 14.400 1.00 82.62 87 ILE A C 1
ATOM 709 O O . ILE A 1 87 ? -5.130 11.916 15.565 1.00 82.62 87 ILE A O 1
ATOM 713 N N . ALA A 1 88 ? -6.389 10.984 13.963 1.00 80.06 88 ALA A N 1
ATOM 714 C CA . ALA A 1 88 ? -7.559 10.799 14.814 1.00 80.06 88 ALA A CA 1
ATOM 715 C C . ALA A 1 88 ? -7.263 9.883 16.015 1.00 80.06 88 ALA A C 1
ATOM 717 O O . ALA A 1 88 ? -7.769 10.134 17.105 1.00 80.06 88 ALA A O 1
ATOM 718 N N . CYS A 1 89 ? -6.399 8.876 15.862 1.00 72.50 89 CYS A N 1
ATOM 719 C CA . CYS A 1 89 ? -5.938 8.038 16.970 1.00 72.50 89 CYS A CA 1
ATOM 720 C C . CYS A 1 89 ? -5.036 8.799 17.954 1.00 72.50 89 CYS A C 1
ATOM 722 O O . CYS A 1 89 ? -5.134 8.573 19.158 1.00 72.50 89 CYS A O 1
ATOM 724 N N . CYS A 1 90 ? -4.177 9.699 17.464 1.00 74.94 90 CYS A N 1
ATOM 725 C CA . CYS A 1 90 ? -3.284 10.503 18.305 1.00 74.94 90 CYS A CA 1
ATOM 726 C C . CYS A 1 90 ? -4.029 11.553 19.146 1.00 74.94 90 CYS A C 1
ATOM 728 O O . CYS A 1 90 ? -3.625 11.825 20.275 1.00 74.94 90 CYS A O 1
ATOM 730 N N . PHE A 1 91 ? -5.099 12.148 18.606 1.00 75.50 91 PHE A N 1
ATOM 731 C CA . PHE A 1 91 ? -5.801 13.279 19.233 1.00 75.50 91 PHE A CA 1
ATOM 732 C C . PHE A 1 91 ? -7.231 12.964 19.710 1.00 75.50 91 PHE A C 1
ATOM 734 O O . PHE A 1 91 ? -7.823 13.754 20.445 1.00 75.50 91 PHE A O 1
ATOM 741 N N . GLY A 1 92 ? -7.813 11.837 19.303 1.00 63.62 92 GLY A N 1
ATOM 742 C CA . GLY A 1 92 ? -9.192 11.464 19.611 1.00 63.62 92 GLY A CA 1
ATOM 743 C C . GLY A 1 92 ? -9.356 10.759 20.958 1.00 63.62 92 GLY A C 1
ATOM 744 O O . GLY A 1 92 ? -8.513 9.980 21.400 1.00 63.62 92 GLY A O 1
ATOM 745 N N . THR A 1 93 ? -10.499 10.975 21.618 1.00 57.62 93 THR A N 1
ATOM 746 C CA . THR A 1 93 ? -10.864 10.186 22.804 1.00 57.62 93 THR A CA 1
ATOM 747 C C . THR A 1 93 ? -11.159 8.746 22.380 1.00 57.62 93 THR A C 1
ATOM 749 O O . THR A 1 93 ? -11.994 8.513 21.507 1.00 57.62 93 THR A O 1
ATOM 752 N N . THR A 1 94 ? -10.518 7.767 23.017 1.00 54.50 94 THR A N 1
ATOM 753 C CA . THR A 1 94 ? -10.518 6.336 22.651 1.00 54.50 94 THR A CA 1
ATOM 754 C C . THR A 1 94 ? -11.853 5.600 22.872 1.00 54.50 94 THR A C 1
ATOM 756 O O . THR A 1 94 ? -11.863 4.396 23.116 1.00 54.50 94 THR A O 1
ATOM 759 N N . LYS A 1 95 ? -13.002 6.285 22.815 1.00 51.44 95 LYS A N 1
ATOM 760 C CA . LYS A 1 95 ? -14.330 5.690 23.059 1.00 51.44 95 LYS A CA 1
ATOM 761 C C . LYS A 1 95 ? -14.925 4.975 21.837 1.00 51.44 95 LYS A C 1
ATOM 763 O O . LYS A 1 95 ? -15.746 4.081 22.016 1.00 51.44 95 LYS A O 1
ATOM 768 N N . HIS A 1 96 ? -14.466 5.282 20.624 1.00 51.22 96 HIS A N 1
ATOM 769 C CA . HIS A 1 96 ? -14.830 4.570 19.391 1.00 51.22 96 HIS A CA 1
ATOM 770 C C . HIS A 1 96 ? -13.669 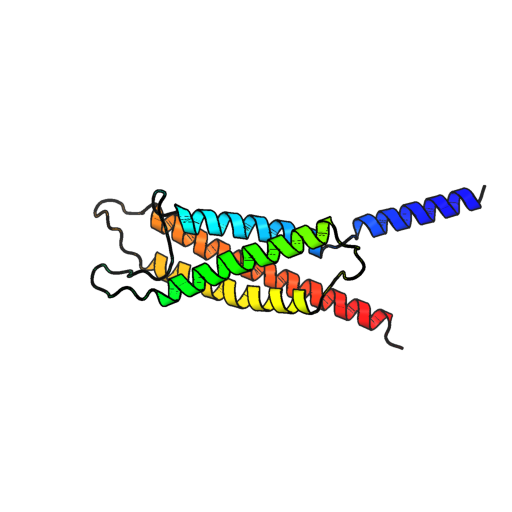3.666 18.940 1.00 51.22 96 HIS A C 1
ATOM 772 O O . HIS A 1 96 ? -12.939 4.009 18.023 1.00 51.22 96 HIS A O 1
ATOM 778 N N . LYS A 1 97 ? -13.438 2.533 19.625 1.00 53.53 97 LYS A N 1
ATOM 779 C CA . LYS A 1 97 ? -12.278 1.647 19.346 1.00 53.53 97 LYS A CA 1
ATOM 780 C C . LYS A 1 97 ? -12.435 0.704 18.141 1.00 53.53 97 LYS A C 1
ATOM 782 O O . LYS A 1 97 ? -11.473 0.037 17.782 1.00 53.53 97 LYS A O 1
ATOM 787 N N . ALA A 1 98 ? -13.612 0.634 17.528 1.00 59.34 98 ALA A N 1
ATOM 788 C CA . ALA A 1 98 ? -13.847 -0.133 16.306 1.00 59.34 98 ALA A CA 1
ATOM 789 C C . ALA A 1 98 ? -15.073 0.453 15.604 1.00 59.34 98 ALA A C 1
ATOM 791 O O . ALA A 1 98 ? -16.203 0.235 16.052 1.00 59.34 98 ALA A O 1
ATOM 792 N N . SER A 1 99 ? -14.859 1.265 14.570 1.00 69.81 99 SER A N 1
ATOM 793 C CA . SER A 1 99 ? -15.956 1.763 13.748 1.00 69.81 99 SER A CA 1
ATOM 794 C C . SER A 1 99 ? -16.298 0.739 12.671 1.00 69.81 99 SER A C 1
ATOM 796 O O . SER A 1 99 ? -15.418 0.102 12.095 1.00 69.81 99 SER A O 1
ATOM 798 N N . LEU A 1 100 ? -17.585 0.617 12.343 1.00 78.50 100 LEU A N 1
ATOM 799 C CA . LEU A 1 100 ? -18.032 -0.133 11.165 1.00 78.50 100 LEU A CA 1
ATOM 800 C C . LEU A 1 100 ? -17.372 0.431 9.890 1.00 78.50 100 LEU A C 1
ATOM 802 O O . LEU A 1 100 ? -17.051 -0.321 8.976 1.00 78.50 100 LEU A O 1
ATOM 806 N N . VAL A 1 101 ? -17.090 1.739 9.875 1.00 83.19 101 VAL A N 1
ATOM 807 C CA . VAL A 1 101 ? -16.348 2.407 8.797 1.00 83.19 101 VAL A CA 1
ATOM 808 C C . VAL A 1 101 ? -14.948 1.813 8.633 1.00 83.19 101 VAL A C 1
ATOM 810 O O . VAL A 1 101 ? -14.571 1.502 7.508 1.00 83.19 101 VAL A O 1
ATOM 813 N N . ASP A 1 102 ? -14.216 1.582 9.727 1.00 80.81 102 ASP A N 1
ATOM 814 C CA . ASP A 1 102 ? -12.857 1.024 9.672 1.00 80.81 102 ASP A CA 1
ATOM 815 C C . ASP A 1 102 ? -12.879 -0.400 9.102 1.00 80.81 102 ASP A C 1
ATOM 817 O O . ASP A 1 102 ? -12.066 -0.746 8.248 1.00 80.81 102 ASP A O 1
ATOM 821 N N . LEU A 1 103 ? -13.870 -1.206 9.506 1.00 85.94 103 LEU A N 1
ATOM 822 C CA . LEU A 1 103 ? -14.063 -2.556 8.974 1.00 85.94 103 LEU A CA 1
ATOM 823 C C . LEU A 1 103 ? -14.342 -2.539 7.465 1.00 85.94 103 LEU A C 1
ATOM 825 O O . LEU A 1 103 ? -13.726 -3.301 6.722 1.00 85.94 103 LEU A O 1
ATOM 829 N N . ILE A 1 104 ? -15.249 -1.671 7.001 1.00 90.31 104 ILE A N 1
ATOM 830 C CA . ILE A 1 104 ? -15.544 -1.534 5.567 1.00 90.31 104 ILE A CA 1
ATOM 831 C C . ILE A 1 104 ? -14.285 -1.107 4.812 1.00 90.31 104 ILE A C 1
ATOM 833 O O . ILE A 1 104 ? -13.954 -1.704 3.790 1.00 90.31 104 ILE A O 1
ATOM 837 N N . MET A 1 105 ? -13.571 -0.100 5.313 1.00 90.88 105 MET A N 1
ATOM 838 C CA . MET A 1 105 ? -12.380 0.429 4.654 1.00 90.88 105 MET A CA 1
ATOM 839 C C . MET A 1 105 ? -11.245 -0.594 4.591 1.00 90.88 105 MET A C 1
ATOM 841 O O . MET A 1 105 ? -10.553 -0.649 3.572 1.00 90.88 105 MET A O 1
ATOM 845 N N . ASN A 1 106 ? -11.097 -1.444 5.609 1.00 90.75 106 ASN A N 1
ATOM 846 C CA . ASN A 1 106 ? -10.146 -2.552 5.584 1.00 90.75 106 ASN A CA 1
ATOM 847 C C . ASN A 1 106 ? -10.535 -3.586 4.521 1.00 90.75 106 ASN A C 1
ATOM 849 O O . ASN A 1 106 ? -9.699 -3.929 3.691 1.00 90.75 106 ASN A O 1
ATOM 853 N N . ILE A 1 107 ? -11.803 -4.012 4.454 1.00 93.81 107 ILE A N 1
ATOM 854 C CA . ILE A 1 107 ? -12.279 -4.966 3.432 1.00 93.81 107 ILE A CA 1
ATOM 855 C C . ILE A 1 107 ? -12.078 -4.413 2.016 1.00 93.81 107 ILE A C 1
ATOM 857 O O . ILE A 1 107 ? -11.558 -5.109 1.142 1.00 93.81 107 ILE A O 1
ATOM 861 N N . VAL A 1 108 ? -12.451 -3.151 1.785 1.00 96.19 108 VAL A N 1
ATOM 862 C CA . VAL A 1 108 ? -12.212 -2.471 0.503 1.00 96.19 108 VAL A CA 1
ATOM 863 C C . VAL A 1 108 ? -10.706 -2.396 0.215 1.00 96.19 108 VAL A C 1
ATOM 865 O O . VAL A 1 108 ? -10.288 -2.593 -0.926 1.00 96.19 108 VAL A O 1
ATOM 868 N N . GLY A 1 109 ? -9.885 -2.220 1.253 1.00 94.88 109 GLY A N 1
ATOM 869 C CA . GLY A 1 109 ? -8.429 -2.178 1.161 1.00 94.88 109 GLY A CA 1
ATOM 870 C C . GLY A 1 109 ? -7.861 -3.501 0.673 1.00 94.88 109 GLY A C 1
ATOM 871 O O . GLY A 1 109 ? -7.057 -3.502 -0.255 1.00 94.88 109 GLY A O 1
ATOM 872 N N . VAL A 1 110 ? -8.343 -4.628 1.206 1.00 96.62 110 VAL A N 1
ATOM 873 C CA . VAL A 1 110 ? -7.972 -5.970 0.726 1.00 96.62 110 VAL A CA 1
ATOM 874 C C . VAL A 1 110 ? -8.207 -6.081 -0.775 1.00 96.62 110 VAL A C 1
ATOM 876 O O . VAL A 1 110 ? -7.292 -6.412 -1.523 1.00 96.62 110 VAL A O 1
ATOM 879 N N . VAL A 1 111 ? -9.426 -5.780 -1.227 1.00 97.69 111 VAL A N 1
ATOM 880 C CA . VAL A 1 111 ? -9.806 -5.953 -2.635 1.00 97.69 111 VAL A CA 1
ATOM 881 C C . VAL A 1 111 ? -8.946 -5.075 -3.543 1.00 97.69 111 VAL A C 1
ATOM 883 O O . VAL A 1 111 ? -8.393 -5.560 -4.530 1.00 97.69 111 VAL A O 1
ATOM 886 N N . LEU A 1 112 ? -8.797 -3.795 -3.199 1.00 96.81 112 LEU A N 1
ATOM 887 C CA . LEU A 1 112 ? -8.097 -2.830 -4.042 1.00 96.81 112 LEU A CA 1
ATOM 888 C C . LEU A 1 112 ? -6.583 -3.065 -4.075 1.00 96.81 112 LEU A C 1
ATOM 890 O O . LEU A 1 112 ? -5.995 -3.036 -5.155 1.00 96.81 112 LEU A O 1
ATOM 894 N N . PHE A 1 113 ? -5.943 -3.346 -2.938 1.00 97.12 113 PHE A N 1
ATOM 895 C CA . PHE A 1 113 ? -4.499 -3.591 -2.902 1.00 97.12 113 PHE A CA 1
ATOM 896 C C . PHE A 1 113 ? -4.108 -4.924 -3.544 1.00 97.12 113 PHE A C 1
ATOM 898 O O . PHE A 1 113 ? -3.087 -4.983 -4.229 1.00 97.12 113 PHE A O 1
ATOM 905 N N . ILE A 1 114 ? -4.928 -5.973 -3.406 1.00 97.44 114 ILE A N 1
ATOM 906 C CA . ILE A 1 114 ? -4.703 -7.238 -4.119 1.00 97.44 114 ILE A CA 1
ATOM 907 C C . ILE A 1 114 ? -4.880 -7.045 -5.628 1.00 97.44 114 ILE A C 1
ATOM 909 O O . ILE A 1 114 ? -4.052 -7.532 -6.398 1.00 97.44 114 ILE A O 1
ATOM 913 N N . ALA A 1 115 ? -5.902 -6.299 -6.063 1.00 94.94 115 ALA A N 1
ATOM 914 C CA . ALA A 1 115 ? -6.111 -6.003 -7.479 1.00 94.94 115 ALA A CA 1
ATOM 915 C C . ALA A 1 115 ? -4.938 -5.207 -8.075 1.00 94.94 115 ALA A C 1
ATOM 917 O O . ALA A 1 115 ? -4.354 -5.626 -9.073 1.00 94.94 115 ALA A O 1
ATOM 918 N N . VAL A 1 116 ? -4.538 -4.100 -7.438 1.00 95.12 116 VAL A N 1
ATOM 919 C CA . VAL A 1 116 ? -3.403 -3.277 -7.889 1.00 95.12 116 VAL A CA 1
ATOM 920 C C . VAL A 1 116 ? -2.092 -4.062 -7.836 1.00 95.12 116 VAL A C 1
ATOM 922 O O . VAL A 1 116 ? -1.303 -3.986 -8.774 1.00 95.12 116 VAL A O 1
ATOM 925 N N . GLY A 1 117 ? -1.867 -4.857 -6.788 1.00 95.38 117 GLY A N 1
ATOM 926 C CA . GLY A 1 117 ? -0.691 -5.719 -6.671 1.00 95.38 117 GLY A CA 1
ATOM 927 C C . GLY A 1 117 ? -0.623 -6.775 -7.774 1.00 95.38 117 GLY A C 1
ATOM 928 O O . GLY A 1 117 ? 0.417 -6.933 -8.409 1.00 95.38 117 GLY A O 1
ATOM 929 N N . GLY A 1 118 ? -1.741 -7.442 -8.071 1.00 93.19 118 GLY A N 1
ATOM 930 C CA . GLY A 1 118 ? -1.841 -8.405 -9.168 1.00 93.19 118 GLY A CA 1
ATOM 931 C C . GLY A 1 118 ? -1.591 -7.767 -10.536 1.00 93.19 118 GLY A C 1
ATOM 932 O O . GLY A 1 118 ? -0.804 -8.295 -11.321 1.00 93.19 118 GLY A O 1
ATOM 933 N N . LEU A 1 119 ? -2.191 -6.602 -10.795 1.00 91.38 119 LEU A N 1
ATOM 934 C CA . LEU A 1 119 ? -1.974 -5.835 -12.026 1.00 91.38 119 LEU A CA 1
ATOM 935 C C . LEU A 1 119 ? -0.513 -5.394 -12.169 1.00 91.38 119 LEU A C 1
ATOM 937 O O . LEU A 1 119 ? 0.062 -5.530 -13.245 1.00 91.38 119 LEU A O 1
ATOM 941 N N . ALA A 1 120 ? 0.111 -4.932 -11.083 1.00 91.88 120 ALA A N 1
ATOM 942 C CA . ALA A 1 120 ? 1.519 -4.552 -11.062 1.00 91.88 120 ALA A CA 1
ATOM 943 C C . ALA A 1 120 ? 2.439 -5.738 -11.375 1.00 91.88 120 ALA A C 1
ATOM 945 O O . ALA A 1 120 ? 3.303 -5.636 -12.243 1.00 91.88 120 ALA A O 1
ATOM 946 N N . LEU A 1 121 ? 2.238 -6.874 -10.699 1.00 93.25 121 LEU A N 1
ATOM 947 C CA . LEU A 1 121 ? 3.029 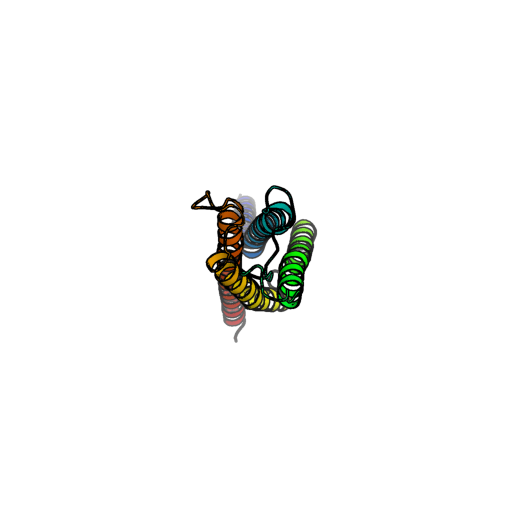-8.085 -10.922 1.00 93.25 121 LEU A CA 1
ATOM 948 C C . LEU A 1 121 ? 2.855 -8.612 -12.347 1.00 93.25 121 LEU A C 1
ATOM 950 O O . LEU A 1 121 ? 3.835 -9.010 -12.973 1.00 93.25 121 LEU A O 1
ATOM 954 N N . HIS A 1 122 ? 1.630 -8.589 -12.872 1.00 90.00 122 HIS A N 1
ATOM 955 C CA . HIS A 1 122 ? 1.351 -9.000 -14.242 1.00 90.00 122 HIS A CA 1
ATOM 956 C C . HIS A 1 122 ? 2.051 -8.089 -15.260 1.00 90.00 122 HIS A C 1
ATOM 958 O O . HIS A 1 122 ? 2.789 -8.578 -16.117 1.00 90.00 122 HIS A O 1
ATOM 964 N N . TYR A 1 123 ? 1.888 -6.772 -15.114 1.00 87.31 123 TYR A N 1
ATOM 965 C CA . TYR A 1 123 ? 2.482 -5.770 -15.996 1.00 87.31 123 TY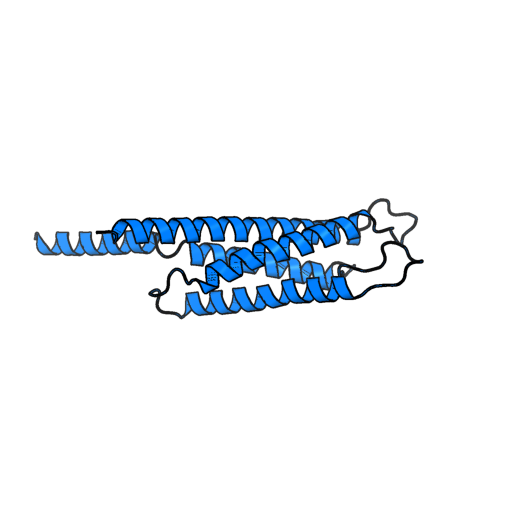R A CA 1
ATOM 966 C C . TYR A 1 123 ? 4.016 -5.849 -16.011 1.00 87.31 123 TYR A C 1
ATOM 968 O O . TYR A 1 123 ? 4.630 -6.027 -17.064 1.00 87.31 123 TYR A O 1
ATOM 976 N N . TRP A 1 124 ? 4.650 -5.797 -14.837 1.00 88.19 124 TRP A N 1
ATOM 977 C CA . TRP A 1 124 ? 6.111 -5.803 -14.730 1.00 88.19 124 TRP A CA 1
ATOM 978 C C . TRP A 1 124 ? 6.735 -7.164 -15.059 1.00 88.19 124 TRP A C 1
ATOM 980 O O . TRP A 1 124 ? 7.889 -7.218 -15.482 1.00 88.19 124 TRP A O 1
ATOM 990 N N . SER A 1 125 ? 5.978 -8.263 -14.960 1.00 86.75 125 SER A N 1
ATOM 991 C CA . SER A 1 125 ? 6.424 -9.576 -15.439 1.00 86.75 125 SER A CA 1
ATOM 992 C C . SER A 1 125 ? 6.650 -9.587 -16.951 1.00 86.75 125 SER A C 1
ATOM 994 O O . SER A 1 125 ? 7.712 -10.022 -17.411 1.00 86.75 125 SER A O 1
ATOM 996 N N . GLY A 1 126 ? 5.699 -9.044 -17.716 1.00 79.94 126 GLY A N 1
ATOM 997 C CA . GLY A 1 126 ? 5.776 -8.988 -19.176 1.00 79.94 126 GLY A CA 1
ATOM 998 C C . GLY A 1 126 ? 6.590 -7.821 -19.741 1.00 79.94 126 GLY A C 1
ATOM 999 O O . GLY A 1 126 ? 6.886 -7.828 -20.931 1.00 79.94 126 GLY A O 1
ATOM 1000 N N . TYR A 1 127 ? 6.997 -6.856 -18.909 1.00 80.69 127 TYR A N 1
ATOM 1001 C CA . TYR A 1 127 ? 7.801 -5.707 -19.332 1.00 80.69 127 TYR A CA 1
ATOM 1002 C C . TYR A 1 127 ? 9.098 -6.133 -20.043 1.00 80.69 127 TYR A C 1
ATOM 1004 O O . TYR A 1 127 ? 9.912 -6.883 -19.476 1.00 80.69 127 TYR A O 1
ATOM 1012 N N . GLN A 1 128 ? 9.281 -5.641 -21.274 1.00 74.25 128 GLN A N 1
ATOM 1013 C CA . GLN A 1 128 ? 10.498 -5.799 -22.068 1.00 74.25 128 GLN A CA 1
ATOM 1014 C C . GLN A 1 128 ? 11.474 -4.652 -21.794 1.00 74.25 128 GLN A C 1
ATOM 1016 O O . GLN A 1 128 ? 11.116 -3.480 -21.848 1.00 74.25 128 GLN A O 1
ATOM 1021 N N . ASN A 1 129 ? 12.733 -4.989 -21.514 1.00 65.69 129 ASN A N 1
ATOM 1022 C CA . ASN A 1 129 ? 13.754 -3.991 -21.210 1.00 65.69 129 ASN A CA 1
ATOM 1023 C C . ASN A 1 129 ? 14.074 -3.147 -22.453 1.00 65.69 129 ASN A C 1
ATOM 1025 O O . ASN A 1 129 ? 14.426 -3.691 -23.498 1.00 65.69 129 ASN A O 1
ATOM 1029 N N . GLU A 1 130 ? 14.081 -1.821 -22.305 1.00 60.34 130 GLU A N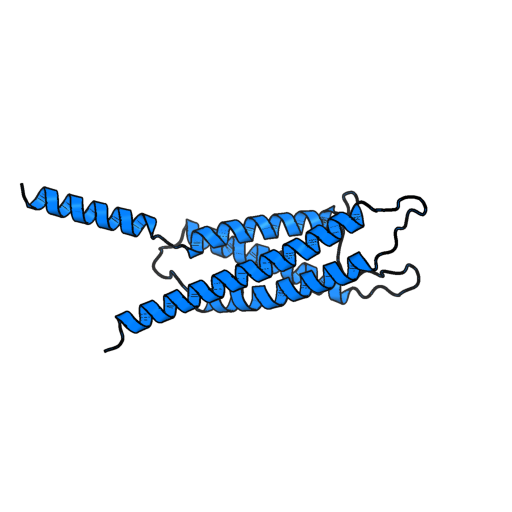 1
ATOM 1030 C CA . GLU A 1 130 ? 14.553 -0.894 -23.349 1.00 60.34 130 GLU A CA 1
ATOM 1031 C C . GLU A 1 130 ? 16.051 -1.088 -23.668 1.00 60.34 130 GLU A C 1
ATOM 1033 O O . GLU A 1 130 ? 16.530 -0.785 -24.761 1.00 60.34 130 GLU A O 1
ATOM 1038 N N . HIS A 1 131 ? 16.808 -1.650 -22.722 1.00 60.19 131 HIS A N 1
ATOM 1039 C CA . HIS A 1 131 ? 18.251 -1.825 -22.817 1.00 60.19 131 HIS A CA 1
ATOM 1040 C C . HIS A 1 131 ? 18.580 -3.254 -23.269 1.00 60.19 131 HIS A C 1
ATOM 1042 O O . HIS A 1 131 ? 18.610 -4.180 -22.459 1.00 60.19 131 HIS A O 1
ATOM 1048 N N . LYS A 1 132 ? 18.887 -3.423 -24.564 1.00 51.78 132 LYS A N 1
ATOM 1049 C CA . LYS A 1 132 ? 19.210 -4.711 -25.225 1.00 51.78 132 LYS A CA 1
ATOM 1050 C C . LYS A 1 132 ? 20.317 -5.560 -24.568 1.00 51.78 132 LYS A C 1
ATOM 1052 O O . LYS A 1 132 ? 20.475 -6.715 -24.948 1.00 51.78 132 LYS A O 1
ATOM 1057 N N . TYR A 1 133 ? 21.076 -5.017 -23.614 1.00 54.44 133 TYR A N 1
ATOM 1058 C CA . TYR A 1 133 ? 22.252 -5.663 -23.018 1.00 54.44 133 TYR A CA 1
ATOM 1059 C C . TYR A 1 133 ? 22.167 -5.873 -21.495 1.00 54.44 133 TYR A C 1
ATOM 1061 O O . TYR A 1 133 ? 23.110 -6.397 -20.908 1.00 54.44 133 TYR A O 1
ATOM 1069 N N . LEU A 1 134 ? 21.052 -5.507 -20.848 1.00 57.09 134 LEU A N 1
ATOM 1070 C CA . LEU A 1 134 ? 20.811 -5.782 -19.426 1.00 57.09 134 LEU A CA 1
ATOM 1071 C C . LEU A 1 134 ? 19.773 -6.901 -19.285 1.00 57.09 134 LEU A C 1
ATOM 1073 O O . LEU A 1 134 ? 18.615 -6.743 -19.674 1.00 57.09 134 LEU A O 1
ATOM 1077 N N . SER A 1 135 ? 20.184 -8.039 -18.714 1.00 55.81 135 SER A N 1
ATOM 1078 C CA . SER A 1 135 ? 19.287 -9.183 -18.482 1.00 55.81 135 SER A CA 1
ATOM 1079 C C . SER A 1 135 ? 18.248 -8.905 -17.392 1.00 55.81 135 SER A C 1
ATOM 1081 O O . SER A 1 135 ? 17.168 -9.491 -17.414 1.00 55.81 135 SER A O 1
ATOM 1083 N N . ILE A 1 136 ? 18.538 -7.979 -16.470 1.00 63.19 136 ILE A N 1
ATOM 1084 C CA . ILE A 1 136 ? 17.620 -7.539 -15.419 1.00 63.19 136 ILE A CA 1
ATOM 1085 C C . ILE A 1 136 ? 17.661 -6.013 -15.346 1.00 63.19 136 ILE A C 1
ATOM 1087 O O . ILE A 1 136 ? 18.683 -5.435 -14.986 1.00 63.19 136 ILE A O 1
ATOM 1091 N N . SER A 1 137 ? 16.552 -5.369 -15.701 1.00 73.44 137 SER A N 1
ATOM 1092 C CA . SER A 1 137 ? 16.385 -3.927 -15.543 1.00 73.44 137 SER A CA 1
ATOM 1093 C C . SER A 1 137 ? 16.039 -3.596 -14.092 1.00 73.44 137 SER A C 1
ATOM 1095 O O . SER A 1 137 ? 15.297 -4.327 -13.423 1.00 73.44 137 SER A O 1
ATOM 1097 N N . THR A 1 138 ? 16.612 -2.511 -13.580 1.00 81.19 138 THR 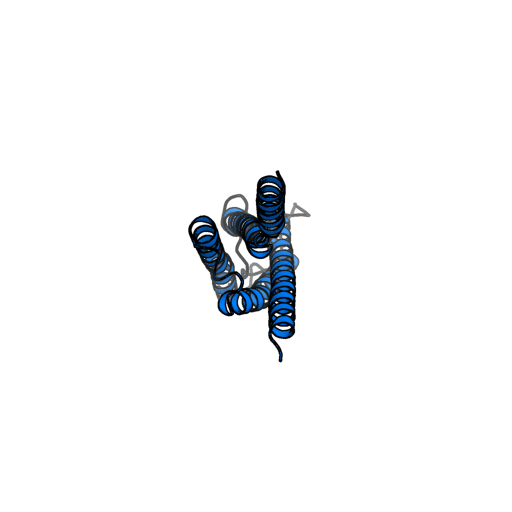A N 1
ATOM 1098 C CA . THR A 1 138 ? 16.372 -2.030 -12.215 1.00 81.19 138 THR A CA 1
ATOM 1099 C C . THR A 1 138 ? 14.905 -1.673 -12.005 1.00 81.19 138 THR A C 1
ATOM 1101 O O . THR A 1 138 ? 14.330 -1.959 -10.960 1.00 81.19 138 THR A O 1
ATOM 1104 N N . GLU A 1 139 ? 14.262 -1.159 -13.043 1.00 84.81 139 GLU A N 1
ATOM 1105 C CA . GLU A 1 139 ? 12.874 -0.713 -13.056 1.00 84.81 139 GLU A CA 1
ATOM 1106 C C . GLU A 1 139 ? 11.922 -1.901 -12.893 1.00 84.81 139 GLU A C 1
ATOM 1108 O O . GLU A 1 139 ? 10.987 -1.847 -12.097 1.00 84.81 139 GLU A O 1
ATOM 1113 N N . LYS A 1 140 ? 12.216 -3.025 -13.560 1.00 87.38 140 LYS A N 1
ATOM 1114 C CA . LYS A 1 140 ? 11.442 -4.264 -13.421 1.00 87.38 140 LYS A CA 1
ATOM 1115 C C . LYS A 1 140 ? 11.508 -4.826 -12.003 1.00 87.38 140 LYS A C 1
ATOM 1117 O O . LYS A 1 140 ? 10.494 -5.291 -11.485 1.00 87.38 140 LYS A O 1
ATOM 1122 N N . GLN A 1 141 ? 12.671 -4.758 -11.348 1.00 90.69 141 GLN A N 1
ATOM 1123 C CA . GLN A 1 141 ? 12.794 -5.172 -9.945 1.00 90.69 141 GLN A CA 1
ATOM 1124 C C . GLN A 1 141 ? 11.958 -4.282 -9.022 1.00 90.69 141 GLN A C 1
ATOM 1126 O O . GLN A 1 141 ? 11.252 -4.794 -8.153 1.00 90.69 141 GLN A O 1
ATOM 1131 N N . VAL A 1 142 ? 11.992 -2.962 -9.230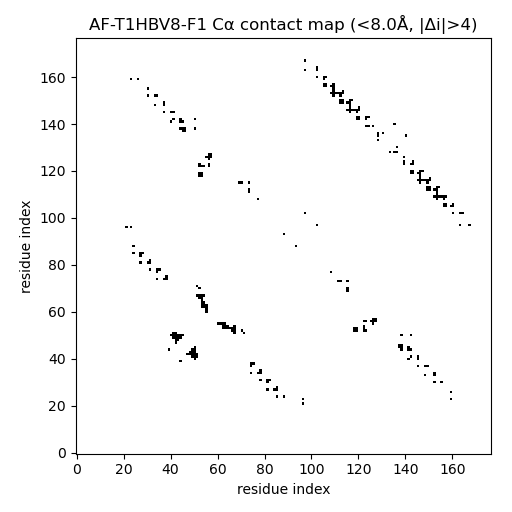 1.00 92.88 142 VAL A N 1
ATOM 1132 C CA . VAL A 1 142 ? 11.181 -2.027 -8.440 1.00 92.88 142 VAL A CA 1
ATOM 1133 C C . VAL A 1 142 ? 9.687 -2.242 -8.701 1.00 92.88 142 VAL A C 1
ATOM 1135 O O . VAL A 1 142 ? 8.899 -2.235 -7.759 1.00 92.88 142 VAL A O 1
ATOM 1138 N N . GLY A 1 143 ? 9.291 -2.534 -9.939 1.00 92.38 143 GLY A N 1
ATOM 1139 C CA . GLY A 1 143 ? 7.925 -2.919 -10.292 1.00 92.38 143 GLY A CA 1
ATOM 1140 C C . GLY A 1 143 ? 7.432 -4.171 -9.560 1.00 92.38 143 GLY A C 1
ATOM 1141 O O . GLY A 1 143 ? 6.334 -4.173 -8.998 1.00 92.38 143 GLY A O 1
ATOM 1142 N N . PHE A 1 144 ? 8.267 -5.213 -9.472 1.00 93.75 144 PHE A N 1
ATOM 1143 C CA . PHE A 1 144 ? 7.973 -6.393 -8.650 1.00 93.75 144 PHE A CA 1
ATOM 1144 C C . PHE A 1 144 ? 7.915 -6.079 -7.151 1.00 93.75 144 PHE A C 1
ATOM 1146 O O . PHE A 1 144 ? 7.091 -6.653 -6.433 1.00 93.75 144 PHE A O 1
ATOM 1153 N N . ALA A 1 145 ? 8.748 -5.157 -6.665 1.00 95.62 145 ALA A N 1
ATOM 1154 C CA . ALA A 1 145 ? 8.694 -4.707 -5.279 1.00 95.62 145 ALA A CA 1
ATOM 1155 C C . ALA A 1 145 ? 7.375 -3.975 -4.984 1.00 95.62 145 ALA A C 1
ATOM 1157 O O . ALA A 1 145 ? 6.703 -4.314 -4.016 1.00 95.62 145 ALA A O 1
ATOM 1158 N N . VAL A 1 146 ? 6.943 -3.052 -5.850 1.00 95.62 146 VAL A N 1
ATOM 1159 C CA . VAL A 1 146 ? 5.644 -2.366 -5.728 1.00 95.62 146 VAL A CA 1
ATOM 1160 C C . VAL A 1 146 ? 4.497 -3.375 -5.728 1.00 95.62 146 VAL A C 1
ATOM 1162 O O . VAL A 1 146 ? 3.659 -3.350 -4.830 1.00 95.62 146 VAL A O 1
ATOM 1165 N N . GLY A 1 147 ? 4.479 -4.301 -6.690 1.00 95.44 147 GLY A N 1
ATOM 1166 C CA . GLY A 1 147 ? 3.423 -5.307 -6.781 1.00 95.44 147 GLY A CA 1
ATOM 1167 C C . GLY A 1 147 ? 3.363 -6.236 -5.568 1.00 95.44 147 GLY A C 1
ATOM 1168 O O . GLY A 1 147 ? 2.284 -6.466 -5.023 1.00 95.44 147 GLY A O 1
ATOM 1169 N N . SER A 1 148 ? 4.512 -6.728 -5.098 1.00 97.31 148 SER A N 1
ATOM 1170 C CA . SER A 1 148 ? 4.564 -7.621 -3.933 1.00 97.31 148 SER A CA 1
ATOM 1171 C C . SER A 1 148 ? 4.195 -6.905 -2.632 1.00 97.31 148 SER A C 1
ATOM 1173 O O . SER A 1 148 ? 3.429 -7.453 -1.840 1.00 97.31 148 SER A O 1
ATOM 1175 N N . LEU A 1 149 ? 4.647 -5.663 -2.438 1.00 96.94 149 LEU A N 1
ATOM 1176 C CA . LEU A 1 149 ? 4.259 -4.850 -1.288 1.00 96.94 149 LEU A CA 1
ATOM 1177 C C . LEU A 1 149 ? 2.757 -4.556 -1.283 1.00 96.94 149 LEU A C 1
ATOM 1179 O O . LEU A 1 149 ? 2.138 -4.694 -0.235 1.00 96.94 149 LEU A O 1
ATOM 1183 N N . CYS A 1 150 ? 2.144 -4.256 -2.434 1.00 96.94 150 CYS A N 1
ATOM 1184 C CA . CYS A 1 150 ? 0.689 -4.108 -2.526 1.00 96.94 150 CYS A CA 1
ATOM 1185 C C . CYS A 1 150 ? -0.050 -5.386 -2.099 1.00 96.94 150 CYS A C 1
ATOM 1187 O O . CYS A 1 150 ? -1.004 -5.312 -1.328 1.00 96.94 150 CYS A O 1
ATOM 1189 N N . VAL A 1 151 ? 0.408 -6.567 -2.533 1.00 97.75 151 VAL A N 1
ATOM 1190 C CA . VAL A 1 151 ? -0.197 -7.843 -2.109 1.00 97.75 151 VAL A CA 1
ATOM 1191 C C . VAL A 1 151 ? -0.068 -8.046 -0.596 1.00 97.75 151 VAL A C 1
ATOM 1193 O O . VAL A 1 151 ? -1.036 -8.433 0.058 1.00 97.75 151 VAL A O 1
ATOM 1196 N N . ILE A 1 152 ? 1.101 -7.741 -0.026 1.00 96.19 152 ILE A N 1
ATOM 1197 C CA . ILE A 1 152 ? 1.337 -7.815 1.422 1.00 96.19 152 ILE A CA 1
ATOM 1198 C C . ILE A 1 152 ? 0.419 -6.842 2.172 1.00 96.19 152 ILE A C 1
ATOM 1200 O O . ILE A 1 152 ? -0.215 -7.241 3.145 1.00 96.19 152 ILE A O 1
ATOM 1204 N N . THR A 1 153 ? 0.281 -5.598 1.710 1.00 95.19 153 THR A N 1
ATOM 1205 C CA . THR A 1 153 ? -0.631 -4.609 2.304 1.00 95.19 153 THR A CA 1
ATOM 1206 C C . THR A 1 153 ? -2.083 -5.084 2.271 1.00 95.19 153 THR A C 1
ATOM 1208 O O . THR A 1 153 ? -2.784 -4.972 3.274 1.00 95.19 153 THR A O 1
ATOM 1211 N N . GLY A 1 154 ? -2.527 -5.690 1.166 1.00 95.69 154 GLY A N 1
ATOM 1212 C CA . GLY A 1 154 ? -3.851 -6.310 1.088 1.00 95.69 154 GLY A CA 1
ATOM 1213 C C . GLY A 1 154 ? -4.041 -7.438 2.109 1.00 95.69 154 GLY A C 1
ATOM 1214 O O . GLY A 1 154 ? -5.092 -7.527 2.740 1.00 95.69 154 GLY A O 1
ATOM 1215 N N . ALA A 1 155 ? -3.019 -8.269 2.332 1.00 94.31 155 ALA A N 1
ATOM 1216 C CA . ALA A 1 155 ? -3.059 -9.317 3.352 1.00 94.31 155 ALA A CA 1
ATOM 1217 C C . ALA A 1 155 ? -3.104 -8.753 4.785 1.00 94.31 155 ALA A C 1
ATOM 1219 O O . ALA A 1 155 ? -3.803 -9.305 5.633 1.00 94.31 155 ALA A O 1
ATOM 1220 N N . ILE A 1 156 ? -2.411 -7.643 5.053 1.00 91.69 156 ILE A N 1
ATOM 1221 C CA . ILE A 1 156 ? -2.459 -6.964 6.356 1.00 91.69 156 ILE A CA 1
ATOM 1222 C C . ILE A 1 156 ? -3.875 -6.436 6.630 1.00 91.69 156 ILE A C 1
ATOM 1224 O O . ILE A 1 156 ? -4.457 -6.779 7.657 1.00 91.69 156 ILE A O 1
ATOM 1228 N N . PHE A 1 157 ? -4.495 -5.743 5.668 1.00 91.75 157 PHE A N 1
ATOM 1229 C CA . PHE A 1 157 ? -5.885 -5.284 5.811 1.00 91.75 157 PHE A CA 1
ATOM 1230 C C . PHE A 1 157 ? -6.886 -6.430 6.035 1.00 91.75 157 PHE A C 1
ATOM 1232 O O . PHE A 1 157 ? -7.914 -6.253 6.700 1.00 91.75 157 PHE A O 1
ATOM 1239 N N . LEU A 1 158 ? -6.601 -7.623 5.505 1.00 90.75 158 LEU A N 1
ATOM 1240 C CA . LEU A 1 158 ? -7.433 -8.802 5.732 1.00 90.75 158 LEU A CA 1
ATOM 1241 C C . LEU A 1 158 ? -7.320 -9.278 7.181 1.00 90.75 158 LEU A C 1
ATOM 1243 O O . LEU A 1 158 ? -8.340 -9.553 7.814 1.00 90.75 158 LEU A O 1
ATOM 1247 N N . ILE A 1 159 ? -6.097 -9.336 7.714 1.00 89.12 159 ILE A N 1
ATOM 1248 C CA . ILE A 1 159 ? -5.847 -9.675 9.119 1.00 89.12 159 ILE A CA 1
ATOM 1249 C C . ILE A 1 159 ? -6.578 -8.680 10.028 1.00 89.12 159 ILE A C 1
ATOM 1251 O O . ILE A 1 159 ? -7.302 -9.106 10.929 1.00 89.12 159 ILE A O 1
ATOM 1255 N N . ASP A 1 160 ? -6.493 -7.382 9.743 1.00 84.81 160 ASP A N 1
ATOM 1256 C CA . ASP A 1 160 ? -7.171 -6.351 10.536 1.00 84.81 160 ASP A CA 1
ATOM 1257 C C . ASP A 1 160 ? -8.694 -6.466 10.481 1.00 84.81 160 ASP A C 1
ATOM 1259 O O . ASP A 1 160 ? -9.380 -6.259 11.487 1.00 84.81 160 ASP A O 1
ATOM 1263 N N . SER A 1 161 ? -9.244 -6.847 9.327 1.00 86.62 161 SER A N 1
ATOM 1264 C CA . SER A 1 161 ? -10.678 -7.114 9.181 1.00 86.62 161 SER A CA 1
ATOM 1265 C C . SER A 1 161 ? -11.113 -8.282 10.071 1.00 86.62 161 SER A C 1
ATOM 1267 O O . SER A 1 161 ? -12.098 -8.170 10.804 1.00 86.62 161 SER A O 1
ATOM 1269 N N . VAL A 1 162 ? -10.355 -9.385 10.069 1.00 86.62 162 VAL A N 1
ATOM 1270 C CA . VAL A 1 162 ? -10.634 -10.566 10.905 1.00 86.62 162 VAL A CA 1
ATOM 1271 C C . VAL A 1 162 ? -10.532 -10.228 12.392 1.00 86.62 162 VAL A C 1
ATOM 1273 O O . VAL A 1 162 ? -11.422 -10.591 13.162 1.00 86.62 162 VAL A O 1
ATOM 1276 N N . LEU A 1 163 ? -9.493 -9.495 12.802 1.00 81.75 163 LEU A N 1
ATOM 1277 C CA . LEU A 1 163 ? -9.317 -9.061 14.190 1.00 81.75 163 LEU A CA 1
ATOM 1278 C C . LEU A 1 163 ? -10.451 -8.134 14.645 1.00 81.75 163 LEU A C 1
ATOM 1280 O O . LEU A 1 163 ? -10.967 -8.285 15.755 1.00 81.75 163 LEU A O 1
ATOM 1284 N N . THR A 1 164 ? -10.886 -7.221 13.775 1.00 80.25 164 THR A N 1
ATOM 1285 C CA . THR A 1 164 ? -12.003 -6.310 14.052 1.00 80.25 164 THR A CA 1
ATOM 1286 C C . THR A 1 164 ? -13.311 -7.080 14.233 1.00 80.25 164 THR A C 1
ATOM 1288 O O . THR A 1 164 ? -14.025 -6.852 15.210 1.00 80.25 164 THR A O 1
ATOM 1291 N N . ILE A 1 165 ? -13.605 -8.047 13.357 1.00 82.69 165 ILE A N 1
ATOM 1292 C CA . ILE A 1 165 ? -14.789 -8.911 13.479 1.00 82.69 165 ILE A CA 1
ATOM 1293 C C . ILE A 1 165 ? -14.731 -9.728 14.773 1.00 82.69 165 ILE A C 1
ATOM 1295 O O . ILE A 1 165 ? -15.704 -9.740 15.526 1.00 82.69 165 ILE A O 1
ATOM 1299 N N . ALA A 1 166 ? -13.592 -10.356 15.080 1.00 79.50 166 ALA A N 1
ATOM 1300 C CA . ALA A 1 166 ? -13.420 -11.132 16.307 1.00 79.50 166 ALA A CA 1
ATOM 1301 C C . ALA A 1 166 ? -13.656 -10.278 17.566 1.00 79.50 166 ALA A C 1
ATOM 1303 O O . ALA A 1 166 ? -14.287 -10.734 18.522 1.00 79.50 166 ALA A O 1
ATOM 1304 N N . HIS A 1 167 ? -13.203 -9.020 17.560 1.00 75.50 167 HIS A N 1
ATOM 1305 C CA . HIS A 1 167 ? -13.450 -8.083 18.654 1.00 75.50 167 HIS A CA 1
ATOM 1306 C C . HIS A 1 167 ? -14.935 -7.711 18.785 1.00 75.50 167 HIS A C 1
ATOM 1308 O O . HIS A 1 167 ? -15.459 -7.669 19.900 1.00 75.50 167 HIS A O 1
ATOM 1314 N N . ILE A 1 168 ? -15.622 -7.471 17.663 1.00 76.12 168 ILE A N 1
ATOM 1315 C CA . ILE A 1 168 ? -17.059 -7.158 17.641 1.00 76.12 168 ILE A CA 1
ATOM 1316 C C . ILE A 1 168 ? -17.882 -8.338 18.174 1.00 76.12 168 ILE A C 1
ATOM 1318 O O . ILE A 1 168 ? -18.739 -8.127 19.030 1.00 76.12 168 ILE A O 1
ATOM 1322 N N . VAL A 1 169 ? -17.592 -9.565 17.728 1.00 79.88 169 VAL A N 1
ATOM 1323 C CA . VAL A 1 169 ? -18.288 -10.786 18.176 1.00 79.88 169 VAL A CA 1
ATOM 1324 C C . VAL A 1 169 ? -18.079 -11.013 19.671 1.00 79.88 169 VAL A C 1
ATOM 1326 O O . VAL A 1 169 ? -19.050 -11.110 20.412 1.00 79.88 169 VAL A O 1
ATOM 1329 N N . LYS A 1 170 ? -16.827 -10.975 20.149 1.00 75.50 170 LYS A N 1
ATOM 1330 C CA . LYS A 1 170 ? -16.532 -11.136 21.582 1.00 75.50 170 LYS A CA 1
ATOM 1331 C C . LYS A 1 170 ? -17.266 -10.099 22.432 1.00 75.50 170 LYS A C 1
ATOM 1333 O O . LYS A 1 170 ? -17.769 -10.421 23.503 1.00 75.50 170 LYS A O 1
ATOM 1338 N N . LYS A 1 171 ? -17.324 -8.845 21.968 1.00 71.19 171 LYS A N 1
ATOM 1339 C CA . LYS A 1 171 ? -18.068 -7.786 22.654 1.00 71.19 171 LYS A CA 1
ATOM 1340 C C . LYS A 1 171 ? -19.568 -8.083 22.667 1.00 71.19 171 LYS A C 1
ATOM 1342 O O . LYS A 1 171 ? -20.186 -7.871 23.698 1.00 71.19 171 LYS A O 1
ATOM 1347 N N . HIS A 1 172 ? -20.142 -8.562 21.566 1.00 73.19 172 HIS A N 1
ATOM 1348 C CA . HIS A 1 172 ? -21.554 -8.938 21.504 1.00 73.19 172 HIS A CA 1
ATOM 1349 C C . HIS A 1 172 ? -21.896 -10.054 22.505 1.00 73.19 172 HIS A C 1
ATOM 1351 O O . HIS A 1 172 ? -22.855 -9.906 23.255 1.00 73.19 172 HIS A O 1
ATOM 1357 N N . ASP A 1 173 ? -21.074 -11.104 22.598 1.00 70.56 173 ASP A N 1
ATOM 1358 C CA . ASP A 1 173 ? -21.303 -12.240 23.508 1.00 70.56 173 ASP A CA 1
ATOM 1359 C C . ASP A 1 173 ? -21.279 -11.843 24.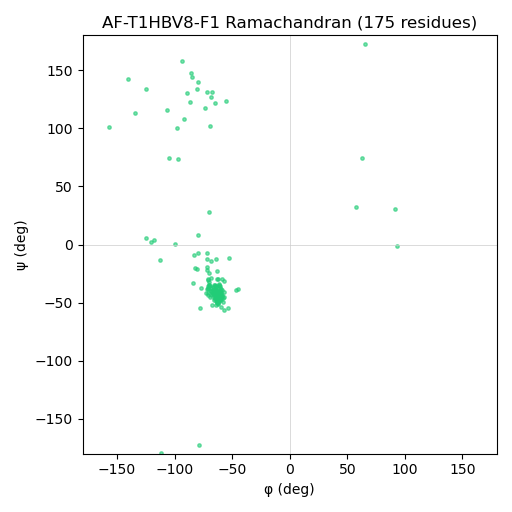996 1.00 70.56 173 ASP A C 1
ATOM 1361 O O . ASP A 1 173 ? -21.976 -12.437 25.811 1.00 70.56 173 ASP A O 1
ATOM 1365 N N . LEU A 1 174 ? -20.517 -10.805 25.360 1.00 60.47 174 LEU A N 1
ATOM 1366 C CA . LEU A 1 174 ? -20.466 -10.248 26.721 1.00 60.47 174 LEU A CA 1
ATOM 1367 C C . LEU A 1 174 ? -21.733 -9.471 27.126 1.00 60.47 174 LEU A C 1
ATOM 1369 O O . LEU A 1 174 ? -21.940 -9.244 28.318 1.00 60.47 174 LEU A O 1
ATOM 1373 N N . TYR A 1 175 ? -22.544 -9.031 26.160 1.00 57.66 175 TYR A N 1
ATOM 1374 C CA . TYR A 1 175 ? -23.770 -8.251 26.388 1.00 57.66 175 TYR A CA 1
ATOM 1375 C C . TYR A 1 175 ? -25.039 -8.963 25.896 1.00 57.66 175 TYR A C 1
ATOM 1377 O O . TYR A 1 175 ? -26.122 -8.377 25.958 1.00 57.66 175 TYR A O 1
ATOM 1385 N N . ALA A 1 176 ? -24.921 -10.200 25.407 1.00 52.72 176 ALA A N 1
ATOM 1386 C CA . ALA A 1 176 ? -26.067 -11.040 25.096 1.00 52.72 176 ALA A CA 1
ATOM 1387 C C . ALA A 1 176 ? -26.728 -11.507 26.415 1.00 52.72 176 ALA A C 1
ATOM 1389 O O . ALA A 1 176 ? -26.004 -11.915 27.326 1.00 52.72 176 ALA A O 1
ATOM 1390 N N . PRO A 1 177 ? -28.062 -11.382 26.555 1.00 52.38 177 PRO A N 1
ATOM 1391 C CA . PRO A 1 177 ? -28.796 -11.765 27.763 1.00 52.38 177 PRO A CA 1
ATOM 1392 C C . PRO A 1 177 ? -28.796 -13.275 28.027 1.00 52.38 177 PRO A C 1
ATOM 1394 O O . PRO A 1 177 ? -28.752 -14.054 27.046 1.00 52.38 177 PRO A O 1
#

Sequence (177 aa):
MTDLYFNILKSVEQLNLYKEINPNARFIGWEHVIIFIILMLYRYGYGGTFLGVGGTWNLNEEKDPTVEIIASGVLVGYFIYTFVILIACCFGTTKHKASLVDLIMNIVGVVLFIAVGGLALHYWSGYQNEHKYLSISTEKQVGFAVGSLCVITGAIFLIDSVLTIAHIVKKHDLYAP

Foldseek 3Di:
DVVVVVVVVVVVVVVVVVVVPAPPLVLLVVLLVLLVVLVCLQAQVQVGHHLFFQQDLDPPDDGDCPLRVLLVCLSVVVNVVSVVVNVCVVPPDCPCSADPVLLVVLLVLLVSLLVNLVRLLVRLVSRDDPDPPDPDDSSSVSSNVSSVSSNVSSVSSVVVNVVSVVVVVVVVVVPDD

Mean predicted aligned error: 10.6 Å